Protein AF-A0A6M2AF79-F1 (afdb_monomer)

pLDDT: mean 85.1, std 16.67, range [37.91, 98.44]

Solvent-accessible surface area (backbone atoms only — not comparable to full-atom values): 15245 Å² total; per-residue (Å²): 126,84,77,67,63,65,62,55,59,53,51,55,53,52,50,52,68,72,59,60,71,75,75,77,73,76,69,73,97,70,83,51,71,13,39,39,35,41,27,44,80,70,26,46,63,70,50,56,48,46,39,48,24,63,72,66,76,42,82,66,48,62,76,46,46,76,58,56,70,70,55,47,52,55,38,23,64,66,59,28,42,43,32,32,35,51,70,72,16,86,38,44,73,56,61,70,77,44,57,82,30,43,31,40,38,36,37,51,63,64,59,43,27,50,53,49,44,49,62,45,33,78,71,66,35,32,82,80,45,63,81,69,77,54,55,55,75,57,57,72,71,46,54,77,61,57,47,49,52,53,57,69,74,36,65,60,62,53,50,22,54,53,49,50,50,51,47,63,75,73,34,85,40,60,45,85,42,50,36,56,44,65,53,67,47,73,67,48,23,30,51,50,47,48,52,50,26,58,76,70,71,47,93,74,52,74,67,54,28,46,51,40,53,52,55,50,66,62,61,78,82,47,75,85,59,75,69,59,66,76,77,56,31,67,83,71,48,51,72,69,51,46,56,54,43,67,76,34,76,56,40,57,51,33,35,74,70,65,77,39,92,62,90,88,118

Nearest PDB structures (foldseek):
  1zd1-assembly2_B  TM=6.133E-01  e=1.323E-05  Homo sapiens
  1zd1-assembly1_A  TM=6.201E-01  e=6.310E-05  Homo sapiens
  3tsw-assembly5_C  TM=5.299E-01  e=1.484E-01  Homo sapiens
  2zj8-assembly1_A  TM=4.184E-01  e=3.939E-01  Pyrococcus furiosus
  8yk8-assembly1_A  TM=1.510E-01  e=3.573E-01  Methylocapsa palsarum

Sequence (265 aa):
MKRVILSFLSIFYILRIFSFEFEEEKSPDKSYEGIICVTVSKSGTCLIKVILENLLDKNITGPVSRCSKEQIDKILSNNHFFLLHPVESITYPRVFEYPEVKKILLIRDPRDIIVSLVDFIDRDGTIVWPQLKLADEEWMKLNRKEKIKAILNTTHLIQSFNRIDKILNSCTNTYLCRFESLVDNYTCNIQTILDLATFLEEPITEEIAKNIAISSWGNKKSWTFFRGTKTRWIEDFDEEIIDLFKNNELNKKLIQWGYEKDNNW

Secondary structure (DSSP, 8-state):
-TTSTHHHHHHHHHHHHH----------------EEEEE-TTSSHHHHHHHHHHHHTSPPB---S---HHHHHHHHHTT-EEEE-TTT-TTGGGGGG-TTSEEEEEE--HHHHHHHHHHHHHHH-GGG-GGG---HHHHTTS-HHHHHHHHHT-SHHHHHHHHHHHHHHH-SSEEEEEHHHHHS-HHHHHHHHHHHHHHHT----HHHHHHHHHHHHH-TT-GGGSS--SSGGGGT--HHHHHHHHTSHHHHHHHHTTS-SSS--

Mean predicted aligned error: 7.89 Å

Radius of gyration: 21.34 Å; Cα contacts (8 Å, |Δi|>4): 321; chains: 1; bounding box: 42×74×53 Å

Structure (mmCIF, N/CA/C/O backbone):
data_AF-A0A6M2AF79-F1
#
_entry.id   AF-A0A6M2AF79-F1
#
loop_
_atom_site.group_PDB
_atom_site.id
_atom_site.type_symbol
_atom_site.label_atom_id
_atom_site.label_alt_id
_atom_site.label_comp_id
_atom_site.label_asym_id
_atom_site.label_entity_id
_atom_site.label_seq_id
_atom_site.pdbx_PDB_ins_code
_atom_site.Cartn_x
_atom_site.Cartn_y
_atom_site.Cartn_z
_atom_site.occupancy
_atom_site.B_iso_or_equiv
_atom_site.auth_seq_id
_atom_site.auth_comp_id
_atom_site.auth_asym_id
_atom_site.auth_atom_id
_atom_site.pdbx_PDB_model_num
ATOM 1 N N . MET A 1 1 ? 24.872 -54.505 1.766 1.00 52.00 1 MET A N 1
ATOM 2 C CA . MET A 1 1 ? 23.498 -54.359 2.306 1.00 52.00 1 MET A CA 1
ATOM 3 C C . MET A 1 1 ? 23.350 -53.371 3.476 1.00 52.00 1 MET A C 1
ATOM 5 O O . MET A 1 1 ? 22.281 -52.802 3.608 1.00 52.00 1 MET A O 1
ATOM 9 N N . LYS A 1 2 ? 24.387 -53.067 4.281 1.00 45.78 2 LYS A N 1
ATOM 10 C CA . LYS A 1 2 ? 24.287 -52.117 5.420 1.00 45.78 2 LYS A CA 1
ATOM 11 C C . LYS A 1 2 ? 24.327 -50.607 5.080 1.00 45.78 2 LYS A C 1
ATOM 13 O O . LYS A 1 2 ? 24.125 -49.795 5.970 1.00 45.78 2 LYS A O 1
ATOM 18 N N . ARG A 1 3 ? 24.562 -50.209 3.820 1.00 43.88 3 ARG A N 1
ATOM 19 C CA . ARG A 1 3 ? 24.655 -48.786 3.405 1.00 43.88 3 ARG A CA 1
ATOM 20 C C . ARG A 1 3 ? 23.353 -48.165 2.878 1.00 43.88 3 ARG A C 1
ATOM 22 O O . ARG A 1 3 ? 23.297 -46.954 2.737 1.00 43.88 3 ARG A O 1
ATOM 29 N N . VAL A 1 4 ? 22.308 -48.959 2.635 1.00 49.91 4 VAL A N 1
ATOM 30 C CA . VAL A 1 4 ? 21.023 -48.452 2.104 1.00 49.91 4 VAL A CA 1
ATOM 31 C C . VAL A 1 4 ? 20.054 -48.045 3.228 1.00 49.91 4 VAL A C 1
ATOM 33 O O . VAL A 1 4 ? 19.207 -47.184 3.035 1.00 49.91 4 VAL A O 1
ATOM 36 N N . ILE A 1 5 ? 20.234 -48.574 4.442 1.00 50.69 5 ILE A N 1
ATOM 37 C CA . ILE A 1 5 ? 19.328 -48.321 5.579 1.00 50.69 5 ILE A CA 1
ATOM 38 C C . ILE A 1 5 ? 19.559 -46.934 6.217 1.00 50.69 5 ILE A C 1
ATOM 40 O O . ILE A 1 5 ? 18.618 -46.315 6.704 1.00 50.69 5 ILE A O 1
ATOM 44 N N . LEU A 1 6 ? 20.775 -46.380 6.138 1.00 43.56 6 LEU A N 1
ATOM 45 C CA . LEU A 1 6 ? 21.083 -45.047 6.683 1.00 43.56 6 LEU A CA 1
ATOM 46 C C . LEU A 1 6 ? 20.484 -43.888 5.869 1.00 43.56 6 LEU A C 1
ATOM 48 O O . LEU A 1 6 ? 20.309 -42.805 6.415 1.00 43.56 6 LEU A O 1
ATOM 52 N N . SER A 1 7 ? 20.121 -44.110 4.601 1.00 49.16 7 SER A N 1
ATOM 53 C CA . SER A 1 7 ? 19.555 -43.054 3.749 1.00 49.16 7 SER A CA 1
ATOM 54 C C . SER A 1 7 ? 18.036 -42.890 3.889 1.00 49.16 7 SER A C 1
ATOM 56 O O . SER A 1 7 ? 17.498 -41.875 3.463 1.00 49.16 7 SER A O 1
ATOM 58 N N . PHE A 1 8 ? 17.338 -43.863 4.485 1.00 47.66 8 PHE A N 1
ATOM 59 C CA . PHE A 1 8 ? 15.892 -43.773 4.730 1.00 47.66 8 PHE A CA 1
ATOM 60 C C . PHE A 1 8 ? 15.560 -43.101 6.071 1.00 47.66 8 PHE A C 1
ATOM 62 O O . PHE A 1 8 ? 14.542 -42.422 6.183 1.00 47.66 8 PHE A O 1
ATOM 69 N N . LEU A 1 9 ? 16.442 -43.215 7.071 1.00 47.09 9 LEU A N 1
ATOM 70 C CA . LEU A 1 9 ? 16.260 -42.564 8.375 1.00 47.09 9 LEU A CA 1
ATOM 71 C C . LEU A 1 9 ? 16.453 -41.038 8.310 1.00 47.09 9 LEU A C 1
ATOM 73 O O . LEU A 1 9 ? 15.773 -40.310 9.030 1.00 47.09 9 LEU A O 1
ATOM 77 N N . SER A 1 10 ? 17.310 -40.536 7.416 1.00 47.31 10 SER A N 1
ATOM 78 C CA . SER A 1 10 ? 17.497 -39.093 7.200 1.00 47.31 10 SER A CA 1
ATOM 79 C C . SER A 1 10 ? 16.313 -38.440 6.476 1.00 47.31 10 SER A C 1
ATOM 81 O O . SER A 1 10 ? 15.949 -37.314 6.803 1.00 47.31 10 SER A O 1
ATOM 83 N N . ILE A 1 11 ? 15.655 -39.157 5.557 1.00 51.88 11 ILE A N 1
ATOM 84 C CA . ILE A 1 11 ? 14.458 -38.666 4.854 1.00 51.88 11 ILE A CA 1
ATOM 85 C C . ILE A 1 11 ? 13.262 -38.572 5.812 1.00 51.88 11 ILE A C 1
ATOM 87 O O . ILE A 1 11 ? 12.539 -37.581 5.778 1.00 51.88 11 ILE A O 1
ATOM 91 N N . PHE A 1 12 ? 13.092 -39.531 6.730 1.00 49.81 12 PHE A N 1
ATOM 92 C CA . PHE A 1 12 ? 12.044 -39.444 7.755 1.00 49.81 12 PHE A CA 1
ATOM 93 C C . PHE A 1 12 ? 12.280 -38.308 8.756 1.00 49.81 12 PHE A C 1
ATOM 95 O O . PHE A 1 12 ? 11.318 -37.680 9.185 1.00 49.81 12 PHE A O 1
ATOM 102 N N . TYR A 1 13 ? 13.535 -37.996 9.094 1.00 46.19 13 TYR A N 1
ATOM 103 C CA . TYR A 1 13 ? 13.842 -36.865 9.974 1.00 46.19 13 TYR A CA 1
ATOM 104 C C . TYR A 1 13 ? 13.583 -35.514 9.291 1.00 46.19 13 TYR A C 1
ATOM 106 O O . TYR A 1 13 ? 13.055 -34.603 9.921 1.00 46.19 13 TYR A O 1
ATOM 114 N N . ILE A 1 14 ? 13.879 -35.398 7.991 1.00 51.25 14 ILE A N 1
ATOM 115 C CA . ILE A 1 14 ? 13.570 -34.195 7.202 1.00 51.25 14 ILE A CA 1
ATOM 116 C C . ILE A 1 14 ? 12.055 -34.043 7.013 1.00 51.25 14 ILE A C 1
ATOM 118 O O . ILE A 1 14 ? 11.532 -32.948 7.193 1.00 51.25 14 ILE A O 1
ATOM 122 N N . LEU A 1 15 ? 11.323 -35.128 6.741 1.00 43.81 15 LEU A N 1
ATOM 123 C CA . LEU A 1 15 ? 9.861 -35.073 6.647 1.00 43.81 15 LEU A CA 1
ATOM 124 C C . LEU A 1 15 ? 9.204 -34.726 7.989 1.00 43.81 15 LEU A C 1
ATOM 126 O O . LEU A 1 15 ? 8.231 -33.985 7.984 1.00 43.81 15 LEU A O 1
ATOM 130 N N . ARG A 1 16 ? 9.777 -35.136 9.131 1.00 42.19 16 ARG A N 1
ATOM 131 C CA . ARG A 1 16 ? 9.296 -34.726 10.465 1.00 42.19 16 ARG A CA 1
ATOM 132 C C . ARG A 1 16 ? 9.570 -33.256 10.796 1.00 42.19 16 ARG A C 1
ATOM 134 O O . ARG A 1 16 ? 8.824 -32.666 11.565 1.00 42.19 16 ARG A O 1
ATOM 141 N N . ILE A 1 17 ? 10.612 -32.660 10.208 1.00 46.19 17 ILE A N 1
ATOM 142 C CA . ILE A 1 17 ? 10.881 -31.215 10.307 1.00 46.19 17 ILE A CA 1
ATOM 143 C C . ILE A 1 17 ? 9.878 -30.414 9.456 1.00 46.19 17 ILE A C 1
ATOM 145 O O . ILE A 1 17 ? 9.530 -29.297 9.824 1.00 46.19 17 ILE A O 1
ATOM 149 N N . PHE A 1 18 ? 9.360 -30.985 8.361 1.00 42.56 18 PHE A N 1
ATOM 150 C CA . PHE A 1 18 ? 8.335 -30.347 7.519 1.00 42.56 18 PHE A CA 1
ATOM 151 C C . PHE A 1 18 ? 6.888 -30.712 7.880 1.00 42.56 18 PHE A C 1
ATOM 153 O O . PHE A 1 18 ? 5.971 -30.033 7.428 1.00 42.56 18 PHE A O 1
ATOM 160 N N . SER A 1 19 ? 6.674 -31.730 8.715 1.00 37.91 19 SER A N 1
ATOM 161 C CA . SER A 1 19 ? 5.382 -32.074 9.314 1.00 37.91 19 SER A CA 1
ATOM 162 C C . SER A 1 19 ? 5.297 -31.636 10.779 1.00 37.91 19 SER A C 1
ATOM 164 O O . SER A 1 19 ? 4.652 -32.304 11.586 1.00 37.91 19 SER A O 1
ATOM 166 N N . PHE A 1 20 ? 5.962 -30.531 11.135 1.00 40.38 20 PHE A N 1
ATOM 167 C CA . PHE A 1 20 ? 5.528 -29.732 12.276 1.00 40.38 20 PHE A CA 1
ATOM 168 C C . PHE A 1 20 ? 4.172 -29.136 11.884 1.00 40.38 20 PHE A C 1
ATOM 170 O O . PHE A 1 20 ? 4.069 -28.014 11.389 1.00 40.38 20 PHE A O 1
ATOM 177 N N . GLU A 1 21 ? 3.122 -29.942 12.043 1.00 43.69 21 GLU A N 1
ATOM 178 C CA . GLU A 1 21 ? 1.829 -29.405 12.426 1.00 43.69 21 GLU A CA 1
ATOM 179 C C . GLU A 1 21 ? 2.138 -28.517 13.629 1.00 43.69 21 GLU A C 1
ATOM 181 O O . GLU A 1 21 ? 2.581 -28.996 14.673 1.00 43.69 21 GLU A O 1
ATOM 186 N N . PHE A 1 22 ? 2.072 -27.202 13.420 1.00 43.75 22 PHE A N 1
ATOM 187 C CA . PHE A 1 22 ? 2.027 -26.263 14.522 1.00 43.75 22 PHE A CA 1
ATOM 188 C C . PHE A 1 22 ? 0.812 -26.694 15.337 1.00 43.75 22 PHE A C 1
ATOM 190 O O . PHE A 1 22 ? -0.320 -26.404 14.954 1.00 43.75 22 PHE A O 1
ATOM 197 N N . GLU A 1 23 ? 1.036 -27.452 16.410 1.00 41.97 23 GLU A N 1
ATOM 198 C CA . GLU A 1 23 ? 0.066 -27.532 17.485 1.00 41.97 23 GLU A CA 1
ATOM 199 C C . GLU A 1 23 ? -0.166 -26.078 17.887 1.00 41.97 23 GLU A C 1
ATOM 201 O O . GLU A 1 23 ? 0.746 -25.401 18.370 1.00 41.97 23 GLU A O 1
ATOM 206 N N . GLU A 1 24 ? -1.348 -25.557 17.548 1.00 52.56 24 GLU A N 1
ATOM 207 C CA . GLU A 1 24 ? -1.810 -24.256 18.001 1.00 52.56 24 GLU A CA 1
ATOM 208 C C . GLU A 1 24 ? -1.870 -24.330 19.521 1.00 52.56 24 GLU A C 1
ATOM 210 O O . GLU A 1 24 ? -2.872 -24.728 20.119 1.00 52.56 24 GLU A O 1
ATOM 215 N N . GLU A 1 25 ? -0.756 -23.988 20.157 1.00 50.16 25 GLU A N 1
ATOM 216 C CA . GLU A 1 25 ? -0.716 -23.700 21.571 1.00 50.16 25 GLU A CA 1
ATOM 217 C C . GLU A 1 25 ? -1.683 -22.530 21.756 1.00 50.16 25 GLU A C 1
ATOM 219 O O . GLU A 1 25 ? -1.391 -21.389 21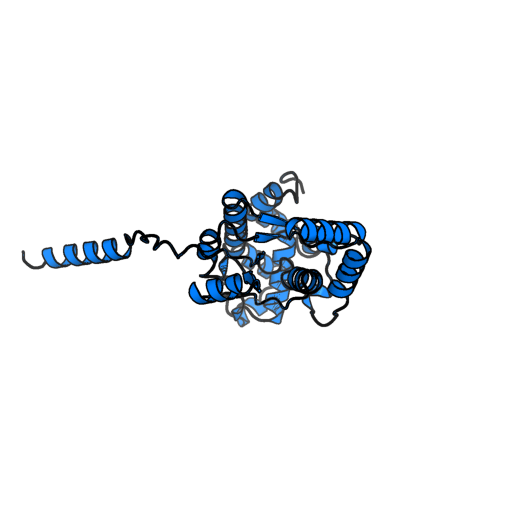.384 1.00 50.16 25 GLU A O 1
ATOM 224 N N . LYS A 1 26 ? -2.906 -22.849 22.200 1.00 46.22 26 LYS A N 1
ATOM 225 C CA . LYS A 1 26 ? -3.955 -21.866 22.444 1.00 46.22 26 LYS A CA 1
ATOM 226 C C . LYS A 1 26 ? -3.409 -20.894 23.473 1.00 46.22 26 LYS A C 1
ATOM 228 O O . LYS A 1 26 ? -3.359 -21.198 24.665 1.00 46.22 26 LYS A O 1
ATOM 233 N N . SER A 1 27 ? -2.963 -19.739 22.985 1.00 53.25 27 SER A N 1
ATOM 234 C CA . SER A 1 27 ? -2.611 -18.609 23.826 1.00 53.25 27 SER A CA 1
ATOM 235 C C . SER A 1 27 ? -3.784 -18.373 24.781 1.00 53.25 27 SER A C 1
ATOM 237 O O . SER A 1 27 ? -4.927 -18.400 24.318 1.00 53.25 27 SER A O 1
ATOM 239 N N . PRO A 1 28 ? -3.540 -18.150 26.085 1.00 56.09 28 PRO A N 1
ATOM 240 C CA . PRO A 1 28 ? -4.594 -17.748 27.015 1.00 56.09 28 PRO A CA 1
ATOM 241 C C . PRO A 1 28 ? -5.394 -16.586 26.414 1.00 56.09 28 PRO A C 1
ATOM 243 O O . PRO A 1 28 ? -4.783 -15.783 25.706 1.00 56.09 28 PRO A O 1
ATOM 246 N N . ASP A 1 29 ? -6.708 -16.533 26.688 1.00 65.38 29 ASP A N 1
ATOM 247 C CA . ASP A 1 29 ? -7.702 -15.545 26.214 1.00 65.38 29 ASP A CA 1
ATOM 248 C C . ASP A 1 29 ? -7.220 -14.091 26.390 1.00 65.38 29 ASP A C 1
ATOM 250 O O . ASP A 1 29 ? -7.627 -13.360 27.293 1.00 65.38 29 ASP A O 1
ATOM 254 N N . LYS A 1 30 ? -6.292 -13.660 25.542 1.00 70.12 30 LYS A N 1
ATOM 255 C CA . LYS A 1 30 ? -5.793 -12.297 25.473 1.00 70.12 30 LYS A CA 1
ATOM 256 C C . LYS A 1 30 ? -6.602 -11.609 24.396 1.00 70.12 30 LYS A C 1
ATOM 258 O O . LYS A 1 30 ? -6.462 -11.923 23.219 1.00 70.12 30 LYS A O 1
ATOM 263 N N . SER A 1 31 ? -7.435 -10.662 24.803 1.00 77.62 31 SER A N 1
ATOM 264 C CA . SER A 1 31 ? -8.042 -9.719 23.875 1.00 77.62 31 SER A CA 1
ATOM 265 C C . SER A 1 31 ? -6.978 -8.720 23.425 1.00 77.62 31 SER A C 1
ATOM 267 O O . SER A 1 31 ? -6.424 -7.983 24.245 1.00 77.62 31 SER A O 1
ATOM 269 N N . TYR A 1 32 ? -6.678 -8.699 22.131 1.00 83.56 32 TYR A N 1
ATOM 270 C CA . TYR A 1 32 ? -5.798 -7.702 21.540 1.00 83.56 32 TYR A CA 1
ATOM 271 C C . TYR A 1 32 ? -6.618 -6.517 21.023 1.00 83.56 32 TYR A C 1
ATOM 273 O O . TYR A 1 32 ? -7.492 -6.681 20.178 1.00 83.56 32 TYR A O 1
ATOM 281 N N . GLU A 1 33 ? -6.308 -5.315 21.510 1.00 85.06 33 GLU A N 1
ATOM 282 C CA . GLU A 1 33 ? -6.962 -4.064 21.083 1.00 85.06 33 GLU A CA 1
ATOM 283 C C . GLU A 1 33 ? -6.128 -3.262 20.073 1.00 85.06 33 GLU A C 1
ATOM 285 O O . GLU A 1 33 ? -6.558 -2.216 19.597 1.00 85.06 33 GLU A O 1
ATOM 290 N N . GLY A 1 34 ? -4.916 -3.726 19.753 1.00 89.06 34 GLY A N 1
ATOM 291 C CA . GLY A 1 34 ? 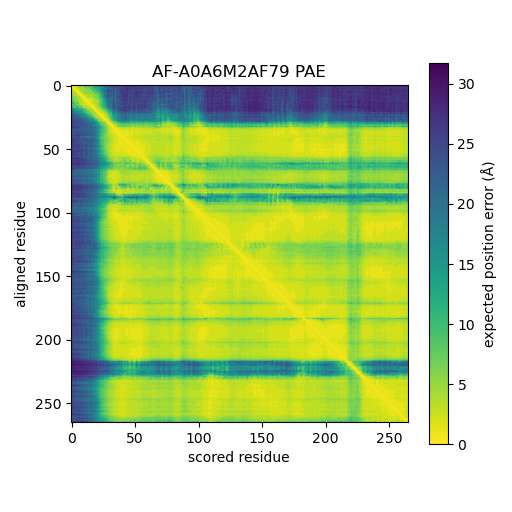-4.042 -3.058 18.793 1.00 89.06 34 GLY A CA 1
ATOM 292 C C . GLY A 1 34 ? -4.609 -3.020 17.370 1.00 89.06 34 GLY A C 1
ATOM 293 O O . GLY A 1 34 ? -5.651 -3.592 17.058 1.00 89.06 34 GLY A O 1
ATOM 294 N N . ILE A 1 35 ? -3.877 -2.356 16.476 1.00 92.75 35 ILE A N 1
ATOM 295 C CA . ILE A 1 35 ? -4.234 -2.233 15.057 1.00 92.75 35 ILE A CA 1
ATOM 296 C C . ILE A 1 35 ? -3.049 -2.690 14.216 1.00 92.75 35 ILE A C 1
ATOM 298 O O . ILE A 1 35 ? -1.903 -2.325 14.487 1.00 92.75 35 ILE A O 1
ATOM 302 N N . ILE A 1 36 ? -3.322 -3.455 13.164 1.00 93.81 36 ILE A N 1
ATOM 303 C CA . ILE A 1 36 ? -2.319 -3.850 12.175 1.00 93.81 36 ILE A CA 1
ATOM 304 C C . ILE A 1 36 ? -2.564 -3.064 10.891 1.00 93.81 36 ILE A C 1
ATOM 306 O O . ILE A 1 36 ? -3.637 -3.152 10.306 1.00 93.81 36 ILE A O 1
ATOM 310 N N . CYS A 1 37 ? -1.564 -2.348 10.389 1.00 95.12 37 CYS A N 1
ATOM 311 C CA . CYS A 1 37 ? -1.619 -1.770 9.053 1.00 95.12 37 CYS A CA 1
ATOM 312 C C . CYS A 1 37 ? -0.623 -2.428 8.121 1.00 95.12 37 CYS A C 1
ATOM 314 O O . CYS A 1 37 ? 0.581 -2.477 8.376 1.00 95.12 37 CYS A O 1
ATOM 316 N N . VAL A 1 38 ? -1.157 -2.927 7.016 1.00 94.75 38 VAL A N 1
ATOM 317 C CA . VAL A 1 38 ? -0.406 -3.620 5.985 1.00 94.75 38 VAL A CA 1
ATOM 318 C C . VAL A 1 38 ? -0.402 -2.751 4.749 1.00 94.75 38 VAL A C 1
ATOM 320 O O . VAL A 1 38 ? -1.458 -2.408 4.221 1.00 94.75 38 VAL A O 1
ATOM 323 N N . THR A 1 39 ? 0.783 -2.400 4.269 1.00 94.69 39 THR A N 1
ATOM 324 C CA . THR A 1 39 ? 0.918 -1.559 3.081 1.00 94.69 39 THR A CA 1
ATOM 325 C C . THR A 1 39 ? 1.808 -2.248 2.057 1.00 94.69 39 THR A C 1
ATOM 327 O O . THR A 1 39 ? 2.810 -2.878 2.405 1.00 94.69 39 THR A O 1
ATOM 330 N N . VAL A 1 40 ? 1.479 -2.139 0.769 1.00 93.00 40 VAL A N 1
ATOM 331 C CA . VAL A 1 40 ? 2.455 -2.480 -0.278 1.00 93.00 40 VAL A CA 1
ATOM 332 C C . VAL A 1 40 ? 3.538 -1.396 -0.273 1.00 93.00 40 VAL A C 1
ATOM 334 O O . VAL A 1 40 ? 3.221 -0.206 -0.159 1.00 93.00 40 VAL A O 1
ATOM 337 N N . SER A 1 41 ? 4.815 -1.774 -0.366 1.00 90.94 41 SER A N 1
ATOM 338 C CA . SER A 1 41 ? 5.926 -0.815 -0.376 1.00 90.94 41 SER A CA 1
ATOM 339 C C . SER A 1 41 ? 5.672 0.293 -1.405 1.00 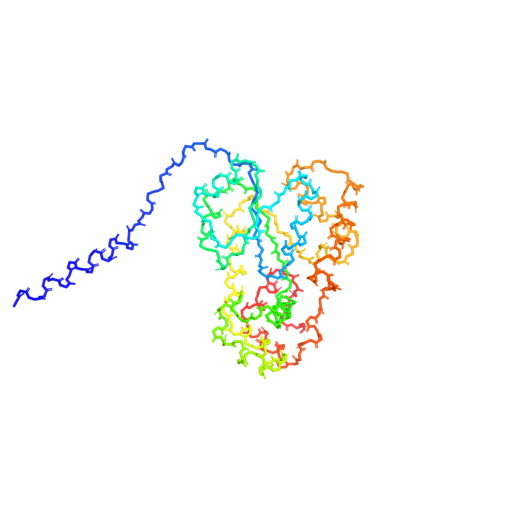90.94 41 SER A C 1
ATOM 341 O O . SER A 1 41 ? 5.217 0.035 -2.515 1.00 90.94 41 SER A O 1
ATOM 343 N N . LYS A 1 42 ? 5.914 1.547 -1.000 1.00 92.44 42 LYS A N 1
ATOM 344 C CA . LYS A 1 42 ? 5.639 2.774 -1.783 1.00 92.44 42 LYS A CA 1
ATOM 345 C C . LYS A 1 42 ? 4.162 3.117 -2.051 1.00 92.44 42 LYS A C 1
ATOM 347 O O . LYS A 1 42 ? 3.885 4.067 -2.785 1.00 92.44 42 LYS A O 1
ATOM 352 N N . SER A 1 43 ? 3.219 2.480 -1.359 1.00 94.31 43 SER A N 1
ATOM 353 C CA . SER A 1 43 ? 1.784 2.828 -1.438 1.00 94.31 43 SER A CA 1
ATOM 354 C C . SER A 1 43 ? 1.360 3.999 -0.548 1.00 94.31 43 SER A C 1
ATOM 356 O O . SER A 1 43 ? 0.176 4.215 -0.359 1.00 94.31 43 SER A O 1
ATOM 358 N N . GLY A 1 44 ? 2.303 4.749 0.031 1.00 92.62 44 GLY A N 1
ATOM 359 C CA . GLY A 1 44 ? 1.986 5.845 0.957 1.00 92.62 44 GLY A CA 1
ATOM 360 C C . GLY A 1 44 ? 2.033 5.463 2.437 1.00 92.62 44 GLY A C 1
ATOM 361 O O . GLY A 1 44 ? 1.340 6.064 3.247 1.00 92.62 44 GLY A O 1
ATOM 362 N N . THR A 1 45 ? 2.887 4.509 2.816 1.00 92.06 45 THR A N 1
ATOM 363 C CA . THR A 1 45 ? 3.102 4.081 4.212 1.00 92.06 45 THR A CA 1
ATOM 364 C C . THR A 1 45 ? 3.303 5.231 5.193 1.00 92.06 45 THR A C 1
ATOM 366 O O . THR A 1 45 ? 2.713 5.247 6.267 1.00 92.06 45 THR A O 1
ATOM 369 N N . CYS A 1 46 ? 4.134 6.211 4.831 1.00 90.56 46 CYS A N 1
ATOM 370 C CA . CYS A 1 46 ? 4.360 7.369 5.686 1.00 90.56 46 CYS A CA 1
ATOM 371 C C . CYS A 1 46 ? 3.097 8.233 5.812 1.00 90.56 46 CYS A C 1
ATOM 373 O O . CYS A 1 46 ? 2.909 8.840 6.857 1.00 90.56 46 CYS A O 1
ATOM 375 N N . LEU A 1 47 ? 2.253 8.300 4.769 1.00 92.25 47 LEU A N 1
ATOM 376 C CA . LEU A 1 47 ? 1.038 9.123 4.776 1.00 92.25 47 LEU A CA 1
ATOM 377 C C . LEU A 1 47 ? 0.061 8.575 5.799 1.00 92.25 47 LEU A C 1
ATOM 379 O O . LEU A 1 47 ? -0.346 9.271 6.720 1.00 92.25 47 LEU A O 1
ATOM 383 N N . ILE A 1 48 ? -0.267 7.293 5.629 1.00 94.44 48 ILE A N 1
ATOM 384 C CA . ILE A 1 48 ? -1.241 6.619 6.473 1.00 94.44 48 ILE A CA 1
ATOM 385 C C . ILE A 1 48 ? -0.746 6.564 7.914 1.00 94.44 48 ILE A C 1
ATOM 387 O O . ILE A 1 48 ? -1.541 6.721 8.828 1.00 94.44 48 ILE A O 1
ATOM 391 N N . LYS A 1 49 ? 0.572 6.437 8.124 1.00 93.06 49 LYS A N 1
ATOM 392 C CA . LYS A 1 49 ? 1.171 6.531 9.453 1.00 93.06 49 LYS A CA 1
ATOM 393 C C . LYS A 1 49 ? 0.855 7.876 10.107 1.00 93.06 49 LYS A C 1
ATOM 395 O O . LYS A 1 49 ? 0.286 7.878 11.185 1.00 93.06 49 LYS A O 1
ATOM 400 N N . VAL A 1 50 ? 1.167 8.999 9.458 1.00 92.19 50 VAL A N 1
ATOM 401 C CA . VAL A 1 50 ? 0.922 10.331 10.041 1.00 92.19 50 VAL A CA 1
ATOM 402 C C . VAL A 1 50 ? -0.572 10.578 10.267 1.00 92.19 50 VAL A C 1
ATOM 404 O O . VAL A 1 50 ? -0.949 11.107 11.309 1.00 92.19 50 VAL A O 1
ATOM 407 N N . ILE A 1 51 ? -1.431 10.154 9.333 1.00 94.81 51 ILE A N 1
ATOM 408 C CA . ILE A 1 51 ? -2.890 10.244 9.495 1.00 94.81 51 ILE A CA 1
ATOM 409 C C . ILE A 1 51 ? -3.333 9.503 10.754 1.00 94.81 51 ILE A C 1
ATOM 411 O O . ILE A 1 51 ? -4.068 10.059 11.561 1.00 94.81 51 ILE A O 1
ATOM 415 N N . LEU A 1 52 ? -2.871 8.267 10.935 1.00 94.62 52 LEU A N 1
ATOM 416 C CA . LEU A 1 52 ? -3.277 7.427 12.055 1.00 94.62 52 LEU A CA 1
ATOM 417 C C . LEU A 1 52 ? -2.648 7.870 13.381 1.00 94.62 52 LEU A C 1
ATOM 419 O O . LEU A 1 52 ? -3.303 7.763 14.410 1.00 94.62 52 LEU A O 1
ATOM 423 N N . GLU A 1 53 ? -1.433 8.425 13.366 1.00 92.88 53 GLU A N 1
ATOM 424 C CA . GLU A 1 53 ? -0.821 9.049 14.548 1.00 92.88 53 GLU A CA 1
ATOM 425 C C . GLU A 1 53 ? -1.646 10.246 15.029 1.00 92.88 53 GLU A C 1
ATOM 427 O O . GLU A 1 53 ? -1.933 10.351 16.219 1.00 92.88 53 GLU A O 1
ATOM 432 N N . ASN A 1 54 ? -2.085 11.108 14.106 1.00 94.06 54 ASN A N 1
ATOM 433 C CA . ASN A 1 54 ? -2.938 12.251 14.434 1.00 94.06 54 ASN A CA 1
ATOM 434 C C . ASN A 1 54 ? -4.367 11.836 14.814 1.00 94.06 54 ASN A C 1
ATOM 436 O O . ASN A 1 54 ? -4.990 12.497 15.637 1.00 94.06 54 ASN A O 1
ATOM 440 N N . LEU A 1 55 ? -4.899 10.776 14.198 1.00 94.81 55 LEU A N 1
ATOM 441 C CA . LEU A 1 55 ? -6.247 10.278 14.472 1.00 94.81 55 LEU A CA 1
ATOM 442 C C . LEU A 1 55 ? -6.355 9.655 15.866 1.00 94.81 55 LEU A C 1
ATOM 444 O O . LEU A 1 55 ? -7.361 9.844 16.537 1.00 94.81 55 LEU A O 1
ATOM 448 N N . LEU A 1 56 ? -5.327 8.911 16.279 1.00 92.44 56 LEU A N 1
ATOM 449 C CA . LEU A 1 56 ? -5.325 8.137 17.521 1.00 92.44 56 LEU A CA 1
ATOM 450 C C . LEU A 1 56 ? -4.610 8.837 18.681 1.00 92.44 56 LEU A C 1
ATOM 452 O O . LEU A 1 56 ? -4.603 8.296 19.783 1.00 92.44 56 LEU A O 1
ATOM 456 N N . ASP A 1 57 ? -3.950 9.970 18.420 1.00 91.69 57 ASP A N 1
ATOM 457 C CA . ASP A 1 57 ? -3.031 10.640 19.352 1.00 91.69 57 ASP A CA 1
ATOM 458 C C . ASP A 1 57 ? -1.991 9.668 19.952 1.00 91.69 57 ASP A C 1
ATOM 460 O O . ASP A 1 57 ? -1.697 9.639 21.149 1.00 91.69 57 ASP A O 1
ATOM 464 N N . LYS A 1 58 ? -1.453 8.786 19.099 1.00 87.31 58 LYS A N 1
ATOM 465 C CA . LYS A 1 58 ? -0.528 7.709 19.481 1.00 87.31 58 LYS A CA 1
ATOM 466 C C . LYS A 1 58 ? 0.605 7.599 18.478 1.00 87.31 58 LYS A C 1
ATOM 468 O O . LYS A 1 58 ? 0.381 7.622 17.276 1.00 87.31 58 LYS A O 1
ATOM 473 N N . ASN A 1 59 ? 1.821 7.363 18.964 1.00 83.06 59 ASN A N 1
ATOM 474 C CA . ASN A 1 59 ? 2.955 7.061 18.092 1.00 83.06 59 ASN A CA 1
ATOM 475 C C . ASN A 1 59 ? 2.814 5.669 17.466 1.00 83.06 59 ASN A C 1
ATOM 477 O O . ASN A 1 59 ? 2.541 4.683 18.158 1.00 83.06 59 ASN A O 1
ATOM 481 N N . ILE A 1 60 ? 3.092 5.566 16.168 1.00 81.75 60 ILE A N 1
ATOM 482 C CA . ILE A 1 60 ? 2.998 4.308 15.432 1.00 81.75 60 ILE A CA 1
ATOM 483 C C . ILE A 1 60 ? 4.381 3.671 15.266 1.00 81.75 60 ILE A C 1
ATOM 485 O O . ILE A 1 60 ? 5.325 4.275 14.741 1.00 81.75 60 ILE A O 1
ATOM 489 N N . THR A 1 61 ? 4.493 2.397 15.655 1.00 79.62 61 THR A N 1
ATOM 490 C CA . THR A 1 61 ? 5.719 1.609 15.473 1.00 79.62 61 THR A CA 1
ATOM 491 C C . THR A 1 61 ? 5.750 0.974 14.077 1.00 79.62 61 THR A C 1
ATOM 493 O O . THR A 1 61 ? 4.822 0.271 13.678 1.00 79.62 61 THR A O 1
ATOM 496 N N . GLY A 1 62 ? 6.838 1.199 13.330 1.00 72.81 62 GLY A N 1
ATOM 497 C CA . GLY A 1 62 ? 7.102 0.559 12.034 1.00 72.81 62 GLY A CA 1
ATOM 498 C C . GLY A 1 62 ? 7.440 1.523 10.880 1.00 72.81 62 GLY A C 1
ATOM 499 O O . GLY A 1 62 ? 7.546 2.737 11.112 1.00 72.81 62 GLY A O 1
ATOM 500 N N . PRO A 1 63 ? 7.613 1.000 9.642 1.00 70.81 63 PRO A N 1
ATOM 501 C CA . PRO A 1 63 ? 7.406 -0.401 9.242 1.00 70.81 63 PRO A CA 1
ATOM 502 C C . PRO A 1 63 ? 8.378 -1.371 9.916 1.00 70.81 63 PRO A C 1
ATOM 504 O O . PRO A 1 63 ? 9.565 -1.072 10.029 1.00 70.81 63 PRO A O 1
ATOM 507 N N . VAL A 1 64 ? 7.892 -2.544 10.336 1.00 75.12 64 VAL A N 1
ATOM 508 C CA . VAL A 1 64 ? 8.754 -3.612 10.860 1.00 75.12 64 VAL A CA 1
ATOM 509 C C . VAL A 1 64 ? 8.780 -4.805 9.906 1.00 75.12 64 VAL A C 1
ATOM 511 O O . VAL A 1 64 ? 7.777 -5.477 9.659 1.00 75.12 64 VAL A O 1
ATOM 514 N N . SER A 1 65 ? 9.960 -5.083 9.357 1.00 69.56 65 SER A N 1
ATOM 515 C CA . SER A 1 65 ? 10.198 -6.225 8.467 1.00 69.56 65 SER A CA 1
ATOM 516 C C . SER A 1 65 ? 10.476 -7.521 9.235 1.00 69.56 65 SER A C 1
ATOM 518 O O . SER A 1 65 ? 10.331 -8.613 8.699 1.00 69.56 65 SER A O 1
ATOM 520 N N . ARG A 1 66 ? 10.870 -7.455 10.509 1.00 75.81 66 ARG A N 1
ATOM 521 C CA . ARG A 1 66 ? 11.146 -8.648 11.321 1.00 75.81 66 ARG A CA 1
ATOM 522 C C . ARG A 1 66 ? 10.707 -8.419 12.759 1.00 75.81 66 ARG A C 1
ATOM 524 O O . ARG A 1 66 ? 11.438 -7.800 13.523 1.00 75.81 66 ARG A O 1
ATOM 531 N N . CYS A 1 67 ? 9.536 -8.934 13.118 1.00 76.12 67 CYS A N 1
ATOM 532 C CA . CYS A 1 67 ? 9.134 -9.077 14.514 1.00 76.12 67 CYS A CA 1
ATOM 533 C C . CYS A 1 67 ? 9.031 -10.554 14.886 1.00 76.12 67 CYS A C 1
ATOM 535 O O . CYS A 1 67 ? 8.666 -11.378 14.048 1.00 76.12 67 CYS A O 1
ATOM 537 N N . SER A 1 68 ? 9.336 -10.896 16.138 1.00 83.81 68 SER A N 1
ATOM 538 C CA . SER A 1 68 ? 8.942 -12.157 16.773 1.00 83.81 68 SER A CA 1
ATOM 539 C C . SER A 1 68 ? 7.458 -12.115 17.180 1.00 83.81 68 SER A C 1
ATOM 541 O O . SER A 1 68 ? 6.828 -11.058 17.100 1.00 83.81 68 SER A O 1
ATOM 543 N N . LYS A 1 69 ? 6.873 -13.256 17.566 1.00 83.94 69 LYS A N 1
ATOM 544 C CA . LYS A 1 69 ? 5.457 -13.314 17.962 1.00 83.94 69 LYS A CA 1
ATOM 545 C C . LYS A 1 69 ? 5.261 -12.513 19.242 1.00 83.94 69 LYS A C 1
ATOM 547 O O . LYS A 1 69 ? 4.404 -11.649 19.308 1.00 83.94 69 LYS A O 1
ATOM 552 N N . GLU A 1 70 ? 6.178 -12.692 20.182 1.00 85.94 70 GLU A N 1
ATOM 553 C CA . GLU A 1 70 ? 6.214 -12.012 21.474 1.00 85.94 70 GLU A CA 1
ATOM 554 C C . GLU A 1 70 ? 6.318 -10.490 21.308 1.00 85.94 70 GLU A C 1
ATOM 556 O O . GLU A 1 70 ? 5.736 -9.733 22.082 1.00 85.94 70 GLU A O 1
ATOM 561 N N . GLN A 1 71 ? 7.046 -10.019 20.288 1.00 85.75 71 GLN A N 1
ATOM 562 C CA . GLN A 1 71 ? 7.113 -8.593 19.966 1.00 85.75 71 GLN A CA 1
ATOM 563 C C . GLN A 1 71 ? 5.773 -8.061 19.452 1.00 85.75 71 GLN A C 1
ATOM 565 O O . GLN A 1 71 ? 5.379 -6.970 19.854 1.00 85.75 71 GLN A O 1
ATOM 570 N N . ILE A 1 72 ? 5.073 -8.812 18.598 1.00 85.44 72 ILE A N 1
ATOM 571 C CA . ILE A 1 72 ? 3.746 -8.418 18.103 1.00 85.44 72 ILE A CA 1
ATOM 572 C C . ILE A 1 72 ? 2.732 -8.464 19.234 1.00 85.44 72 ILE A C 1
ATOM 574 O O . ILE A 1 72 ? 2.047 -7.472 19.439 1.00 85.44 72 ILE A O 1
ATOM 578 N N . ASP A 1 73 ? 2.697 -9.549 20.009 1.00 87.56 73 ASP A N 1
ATOM 579 C CA . ASP A 1 73 ? 1.837 -9.689 21.184 1.00 87.56 73 ASP A CA 1
ATOM 580 C C . ASP A 1 73 ? 2.021 -8.493 22.119 1.00 87.56 73 ASP A C 1
ATOM 582 O O . ASP A 1 73 ? 1.044 -7.890 22.547 1.00 87.56 73 ASP A O 1
ATOM 586 N N . LYS A 1 74 ? 3.272 -8.090 22.381 1.00 86.44 74 LYS A N 1
ATOM 587 C CA . LYS A 1 74 ? 3.584 -6.919 23.209 1.00 86.44 74 LYS A CA 1
ATOM 588 C C . LYS A 1 74 ? 3.123 -5.601 22.582 1.00 86.44 74 LYS A C 1
ATOM 590 O O . LYS A 1 74 ? 2.733 -4.693 23.310 1.00 86.44 74 LYS A O 1
ATOM 595 N N . ILE A 1 75 ? 3.217 -5.439 21.264 1.00 85.12 75 ILE A N 1
ATOM 596 C CA . ILE A 1 75 ? 2.722 -4.233 20.582 1.00 85.12 75 ILE A CA 1
ATOM 597 C C . ILE A 1 75 ? 1.193 -4.197 20.687 1.00 85.12 75 ILE A C 1
ATOM 599 O O . ILE A 1 75 ? 0.626 -3.230 21.191 1.00 85.12 75 ILE A O 1
ATOM 603 N N . LEU A 1 76 ? 0.529 -5.281 20.298 1.00 86.31 76 LEU A N 1
ATOM 604 C CA . LEU A 1 76 ? -0.925 -5.369 20.269 1.00 86.31 76 LEU A CA 1
ATOM 605 C C . LEU A 1 76 ? -1.550 -5.303 21.670 1.00 86.31 76 LEU A C 1
ATOM 607 O O . LEU A 1 76 ? -2.605 -4.692 21.828 1.00 86.31 76 LEU A O 1
ATOM 611 N N . SER A 1 77 ? -0.898 -5.857 22.698 1.00 84.94 77 SER A N 1
ATOM 612 C CA . SER A 1 77 ? -1.394 -5.821 24.082 1.00 84.94 77 SER A CA 1
ATOM 613 C C . SER A 1 77 ? -1.350 -4.431 24.710 1.00 84.94 77 SER A C 1
ATOM 615 O O . SER A 1 77 ? -2.050 -4.182 25.682 1.00 84.94 77 SER A O 1
ATOM 617 N N . ASN A 1 78 ? -0.509 -3.530 24.196 1.00 81.88 78 ASN A N 1
ATOM 618 C CA . ASN A 1 78 ? -0.408 -2.155 24.688 1.00 81.88 78 ASN A CA 1
ATOM 619 C C . ASN A 1 78 ? -1.309 -1.192 23.900 1.00 81.88 78 ASN A C 1
ATOM 621 O O . ASN A 1 78 ? -1.102 0.017 23.961 1.00 81.88 78 ASN A O 1
ATOM 625 N N . ASN A 1 79 ? -2.276 -1.713 23.127 1.00 76.00 79 ASN A N 1
ATOM 626 C CA . ASN A 1 79 ? -3.119 -0.920 22.228 1.00 76.00 79 ASN A CA 1
ATOM 627 C C . ASN A 1 79 ? -2.261 -0.017 21.307 1.00 76.00 79 ASN A C 1
ATOM 629 O O . ASN A 1 79 ? -2.560 1.158 21.060 1.00 76.00 79 ASN A O 1
ATOM 633 N N . HIS A 1 80 ? -1.118 -0.564 20.872 1.00 81.25 80 HIS A N 1
ATOM 634 C CA . HIS A 1 80 ? -0.217 0.080 19.929 1.00 81.25 80 HIS A CA 1
ATOM 635 C C . HIS A 1 80 ? -0.490 -0.406 18.510 1.00 81.25 80 HIS A C 1
ATOM 637 O O . HIS A 1 80 ? -1.075 -1.461 18.251 1.00 81.25 80 HIS A O 1
ATOM 643 N N . PHE A 1 81 ? -0.003 0.395 17.576 1.00 82.06 81 PHE A N 1
ATOM 644 C CA . PHE A 1 81 ? -0.134 0.158 16.159 1.00 82.06 81 PHE A CA 1
ATOM 645 C C . PHE A 1 81 ? 1.074 -0.584 15.598 1.00 82.06 81 PHE A C 1
ATOM 647 O O . PHE A 1 81 ? 2.227 -0.248 15.898 1.00 82.06 81 PHE A O 1
ATOM 654 N N . PHE A 1 82 ? 0.804 -1.541 14.719 1.00 83.69 82 PHE A N 1
ATOM 655 C CA . PHE A 1 82 ? 1.807 -2.341 14.044 1.00 83.69 82 PHE A CA 1
ATOM 656 C C . PHE A 1 82 ? 1.753 -2.123 12.531 1.00 83.69 82 PHE A C 1
ATOM 658 O O . PHE A 1 82 ? 0.804 -2.543 11.874 1.00 83.69 82 PHE A O 1
ATOM 665 N N . LEU A 1 83 ? 2.779 -1.483 11.961 1.00 88.50 83 LEU A N 1
ATOM 666 C CA . LEU A 1 83 ? 2.883 -1.281 10.515 1.00 88.50 83 LEU A CA 1
ATOM 667 C C . LEU A 1 83 ? 3.818 -2.320 9.876 1.00 88.50 83 LEU A C 1
ATOM 669 O O . LEU A 1 83 ? 4.964 -2.469 10.311 1.00 88.50 83 LEU A O 1
ATOM 673 N N . LEU A 1 84 ? 3.381 -2.980 8.796 1.00 89.06 84 LEU A N 1
ATOM 674 C CA . LEU A 1 84 ? 4.182 -3.982 8.080 1.00 89.06 84 LEU A CA 1
ATOM 675 C C . LEU A 1 84 ? 4.072 -3.912 6.548 1.00 89.06 84 LEU A C 1
ATOM 677 O O . LEU A 1 84 ? 3.029 -3.591 5.980 1.00 89.06 84 LEU A O 1
ATOM 681 N N . HIS A 1 85 ? 5.159 -4.316 5.887 1.00 86.94 85 HIS A N 1
ATOM 682 C CA . HIS A 1 85 ? 5.199 -4.617 4.458 1.00 86.94 85 HIS A CA 1
ATOM 683 C C . HIS A 1 85 ? 5.111 -6.131 4.249 1.00 86.94 85 HIS A C 1
ATOM 685 O O . HIS A 1 85 ? 5.941 -6.867 4.790 1.00 86.94 85 HIS A O 1
ATOM 691 N N . PRO A 1 86 ? 4.119 -6.642 3.501 1.00 75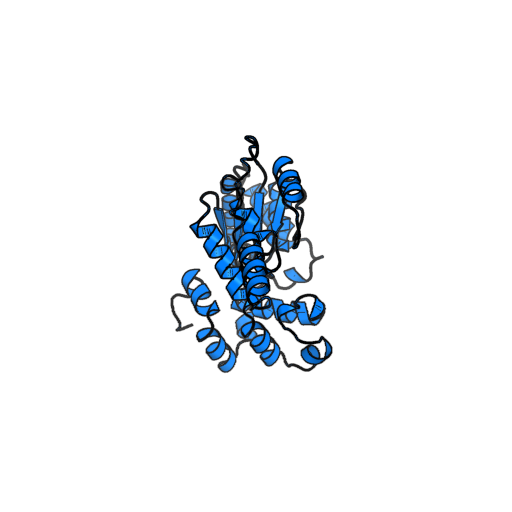.44 86 PRO A N 1
ATOM 692 C CA . PRO A 1 86 ? 3.786 -8.052 3.550 1.00 75.44 86 PRO A CA 1
ATOM 693 C C . PRO A 1 86 ? 4.897 -8.945 3.001 1.00 75.44 86 PRO A C 1
ATOM 695 O O . PRO A 1 86 ? 5.137 -9.971 3.617 1.00 75.44 86 PRO A O 1
ATOM 698 N N . VAL A 1 87 ? 5.599 -8.605 1.910 1.00 68.06 87 VAL A N 1
ATOM 699 C CA . VAL A 1 87 ? 6.616 -9.500 1.299 1.00 68.06 87 VAL A CA 1
ATOM 700 C C . VAL A 1 87 ? 7.968 -9.464 1.995 1.00 68.06 87 VAL A C 1
ATOM 702 O O . VAL A 1 87 ? 8.652 -10.483 2.058 1.00 68.06 87 VAL A O 1
ATOM 705 N N . GLU A 1 88 ? 8.326 -8.327 2.575 1.00 59.47 88 GLU A N 1
ATOM 706 C CA . GLU A 1 88 ? 9.588 -8.150 3.298 1.00 59.47 88 GLU A CA 1
ATOM 707 C C . GLU A 1 88 ? 9.556 -8.792 4.690 1.00 59.47 88 GLU A C 1
ATOM 709 O O . GLU A 1 88 ? 10.601 -8.945 5.324 1.00 59.47 88 GLU A O 1
ATOM 714 N N . SER A 1 89 ? 8.363 -9.176 5.160 1.00 59.03 89 SER A N 1
ATOM 715 C CA . SER A 1 89 ? 8.154 -9.540 6.547 1.00 59.03 89 SER A CA 1
ATOM 716 C C . SER A 1 89 ? 7.943 -11.033 6.763 1.00 59.03 89 SER A C 1
ATOM 718 O O . SER A 1 89 ? 6.915 -11.595 6.380 1.00 59.03 89 SER A O 1
ATOM 720 N N . ILE A 1 90 ? 8.871 -11.662 7.499 1.00 64.81 90 ILE A N 1
ATOM 721 C CA . ILE A 1 90 ? 8.645 -12.971 8.156 1.00 64.81 90 ILE A CA 1
ATOM 722 C C . ILE A 1 90 ? 7.424 -12.934 9.087 1.00 64.81 90 ILE A C 1
ATOM 724 O O . ILE A 1 90 ? 6.918 -13.965 9.510 1.00 64.81 90 ILE A O 1
ATOM 728 N N . THR A 1 91 ? 6.959 -11.725 9.395 1.00 69.12 91 THR A N 1
ATOM 729 C CA . THR A 1 91 ? 5.830 -11.426 10.260 1.00 69.12 91 THR A CA 1
ATOM 730 C C . THR A 1 91 ? 4.482 -11.559 9.552 1.00 69.12 91 THR A C 1
ATOM 732 O O . THR A 1 91 ? 3.460 -11.650 10.220 1.00 69.12 91 THR A O 1
ATOM 735 N N . TYR A 1 92 ? 4.444 -11.604 8.214 1.00 77.69 92 TYR A N 1
ATOM 736 C CA . TYR A 1 92 ? 3.183 -11.673 7.468 1.00 77.69 92 TYR A CA 1
ATOM 737 C C . TYR A 1 92 ? 2.264 -12.843 7.872 1.00 77.69 92 TYR A C 1
ATOM 739 O O . TYR A 1 92 ? 1.080 -12.587 8.087 1.00 77.69 92 TYR A O 1
ATOM 747 N N . PRO A 1 93 ? 2.747 -14.097 8.025 1.00 81.38 93 PRO A N 1
ATOM 748 C CA . PRO A 1 93 ? 1.890 -15.201 8.461 1.00 81.38 93 PRO A CA 1
ATOM 749 C C . PRO A 1 93 ? 1.199 -14.929 9.801 1.00 81.38 93 PRO A C 1
ATOM 751 O O . PRO A 1 93 ? 0.072 -15.367 10.001 1.00 81.38 93 PRO A O 1
ATOM 754 N N . ARG A 1 94 ? 1.828 -14.132 10.672 1.00 82.50 94 ARG A N 1
ATOM 755 C CA . ARG A 1 94 ? 1.289 -13.822 11.995 1.00 82.50 94 ARG A CA 1
ATOM 756 C C . ARG A 1 94 ? 0.090 -12.889 11.965 1.00 82.50 94 ARG A C 1
ATOM 758 O O . ARG A 1 94 ? -0.659 -12.863 12.924 1.00 82.50 94 ARG A O 1
ATOM 765 N N . VAL A 1 95 ? -0.155 -12.163 10.871 1.00 84.94 95 VAL A N 1
ATOM 766 C CA . VAL A 1 95 ? -1.369 -11.331 10.735 1.00 84.94 95 VAL A CA 1
ATOM 767 C C . VAL A 1 95 ? -2.644 -12.170 10.890 1.00 84.94 95 VAL A C 1
ATOM 769 O O . VAL A 1 95 ? -3.655 -11.664 11.373 1.00 84.94 95 VAL A O 1
ATOM 772 N N . PHE A 1 96 ? -2.591 -13.449 10.509 1.00 88.69 96 PHE A N 1
ATOM 773 C CA . PHE A 1 96 ? -3.715 -14.381 10.620 1.00 88.69 96 PHE A CA 1
ATOM 774 C C . PHE A 1 96 ? -3.876 -14.983 12.021 1.00 88.69 96 PHE A C 1
ATOM 776 O O . PHE A 1 96 ? -4.930 -15.537 12.303 1.00 88.69 96 PHE A O 1
ATOM 783 N N . GLU A 1 97 ? -2.877 -14.845 12.899 1.00 89.19 97 GLU A N 1
ATOM 784 C CA . GLU A 1 97 ? -2.953 -15.305 14.294 1.00 89.19 97 GLU A CA 1
ATOM 785 C C . GLU A 1 97 ? -3.800 -14.370 15.176 1.00 89.19 97 GLU A C 1
ATOM 787 O O . GLU A 1 97 ? -4.119 -14.730 16.302 1.00 89.19 97 GLU A O 1
ATOM 792 N N . TYR A 1 98 ? -4.182 -13.193 14.661 1.00 90.12 98 TYR A N 1
ATOM 793 C CA . TYR A 1 98 ? -4.955 -12.171 15.380 1.00 90.12 98 TYR A CA 1
ATOM 794 C C . TYR A 1 98 ? -6.239 -11.816 14.617 1.00 90.12 98 TYR A C 1
ATOM 796 O O . TYR A 1 98 ? -6.350 -10.703 14.089 1.00 90.12 98 TYR A O 1
ATOM 804 N N . PRO A 1 99 ? -7.189 -12.747 14.424 1.00 89.25 99 PRO A N 1
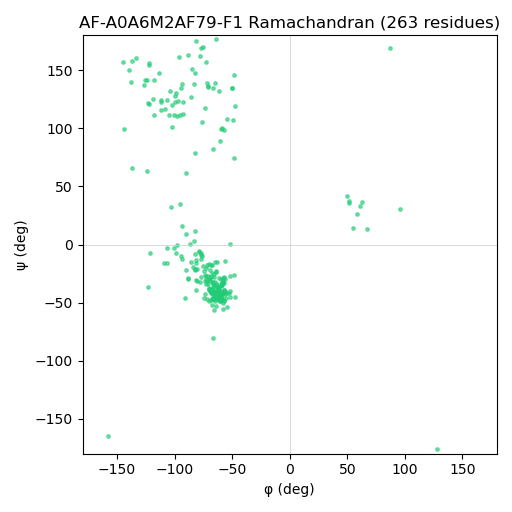ATOM 805 C CA . PRO A 1 99 ? -8.373 -12.521 13.591 1.00 89.25 99 PRO A CA 1
ATOM 806 C C . PRO A 1 99 ? -9.239 -11.338 14.059 1.00 89.25 99 PRO A C 1
ATOM 808 O O . PRO A 1 99 ? -9.749 -10.602 13.211 1.00 89.25 99 PRO A O 1
ATOM 811 N N . GLU A 1 100 ? -9.331 -11.110 15.368 1.00 89.81 100 GLU A N 1
ATOM 812 C CA . GLU A 1 100 ? -10.112 -10.059 16.030 1.00 89.81 100 GLU A CA 1
ATOM 813 C C . GLU A 1 100 ? -9.528 -8.650 15.871 1.00 89.81 100 GLU A C 1
ATOM 815 O O . GLU A 1 100 ? -10.273 -7.672 15.860 1.00 89.81 100 GLU A O 1
ATOM 820 N N . VAL A 1 101 ? -8.212 -8.537 15.682 1.00 93.31 101 VAL A N 1
ATOM 821 C CA . VAL A 1 101 ? -7.513 -7.251 15.570 1.00 93.31 101 VAL A CA 1
ATOM 822 C C . VAL A 1 101 ? -7.926 -6.499 14.304 1.00 93.31 101 VAL A C 1
ATOM 824 O O . VAL A 1 101 ? -7.951 -7.075 13.212 1.00 93.31 101 VAL A O 1
ATOM 827 N N . LYS A 1 102 ? -8.192 -5.193 14.426 1.00 95.69 102 LYS A N 1
ATOM 828 C CA . LYS A 1 102 ? -8.495 -4.303 13.292 1.00 95.69 102 LYS A CA 1
ATOM 829 C C . LYS A 1 102 ? -7.310 -4.240 12.326 1.00 95.69 102 LYS A C 1
ATOM 831 O O . LYS A 1 102 ? -6.163 -4.043 12.737 1.00 95.69 102 LYS A O 1
ATOM 836 N N . LYS A 1 103 ? -7.578 -4.399 11.029 1.00 96.12 103 LYS A N 1
ATOM 837 C CA . LYS A 1 103 ? -6.563 -4.427 9.967 1.00 96.12 103 LYS A CA 1
ATOM 838 C C . LYS A 1 103 ? -6.821 -3.341 8.929 1.00 96.12 103 LYS A C 1
ATOM 840 O O . LYS A 1 103 ? -7.846 -3.364 8.262 1.00 96.12 103 LYS A O 1
ATOM 845 N N . ILE A 1 104 ? -5.871 -2.436 8.729 1.00 97.56 104 ILE A N 1
ATOM 846 C CA . ILE A 1 104 ? -5.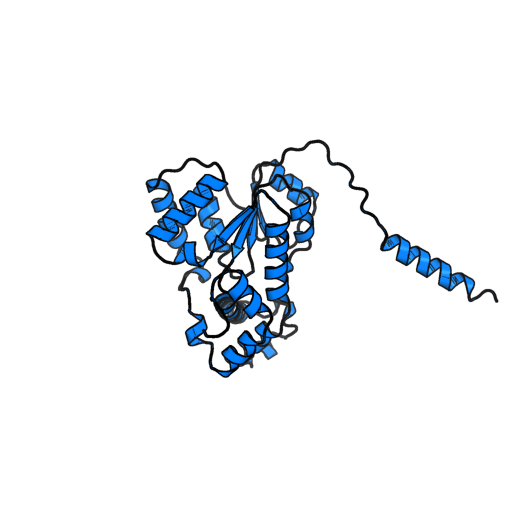928 -1.418 7.671 1.00 97.56 104 ILE A CA 1
ATOM 847 C C . ILE A 1 104 ? -5.022 -1.857 6.525 1.00 97.56 104 ILE A C 1
ATOM 849 O O . ILE A 1 104 ? -3.815 -2.014 6.701 1.00 97.56 104 ILE A O 1
ATOM 853 N N . LEU A 1 105 ? -5.585 -2.040 5.339 1.00 97.38 105 LEU A N 1
ATOM 854 C CA . LEU A 1 105 ? -4.863 -2.449 4.140 1.00 97.38 105 LEU A CA 1
ATOM 855 C C . LEU A 1 105 ? -4.704 -1.228 3.235 1.00 97.38 105 LEU A C 1
ATOM 857 O O . LEU A 1 105 ? -5.696 -0.735 2.710 1.00 97.38 105 LEU A O 1
ATOM 861 N N . LEU A 1 106 ? -3.481 -0.724 3.059 1.00 97.31 106 LEU A N 1
ATOM 862 C CA . LEU A 1 106 ? -3.218 0.397 2.153 1.00 97.31 106 LEU A CA 1
ATOM 863 C C . LEU A 1 106 ? -2.726 -0.104 0.801 1.00 97.31 106 LEU A C 1
ATOM 865 O O . LEU A 1 106 ? -1.685 -0.768 0.698 1.00 97.31 106 LEU A O 1
ATOM 869 N N . ILE A 1 107 ? -3.453 0.302 -0.231 1.00 97.06 107 ILE A N 1
ATOM 870 C CA . ILE A 1 107 ? -3.186 -0.031 -1.622 1.00 97.06 107 ILE A CA 1
ATOM 871 C C . ILE A 1 107 ? -3.000 1.233 -2.453 1.00 97.06 107 ILE A C 1
ATOM 873 O O . ILE A 1 107 ? -3.478 2.300 -2.082 1.00 97.06 107 ILE A O 1
ATOM 877 N N . ARG A 1 108 ? -2.298 1.113 -3.575 1.00 96.69 108 ARG A N 1
ATOM 878 C CA . ARG A 1 108 ? -2.067 2.191 -4.541 1.00 96.69 108 ARG A CA 1
ATOM 879 C C . ARG A 1 108 ? -2.056 1.601 -5.945 1.00 96.69 108 ARG A C 1
ATOM 881 O O . ARG A 1 108 ? -1.782 0.402 -6.082 1.00 96.69 108 ARG A O 1
ATOM 888 N N . ASP A 1 109 ? -2.323 2.418 -6.961 1.00 97.31 109 ASP A N 1
ATOM 889 C CA . ASP A 1 109 ? -2.157 2.031 -8.363 1.00 97.31 109 ASP A CA 1
ATOM 890 C C . ASP A 1 109 ? -0.774 1.364 -8.568 1.00 97.31 109 ASP A C 1
ATOM 892 O O . ASP A 1 109 ? 0.263 1.995 -8.310 1.00 97.31 109 ASP A O 1
ATOM 896 N N . PRO A 1 110 ? -0.720 0.088 -9.008 1.00 97.12 110 PRO A N 1
ATOM 897 C CA . PRO A 1 110 ? 0.544 -0.620 -9.180 1.00 97.12 110 PRO A CA 1
ATOM 898 C C . PRO A 1 110 ? 1.515 0.084 -10.141 1.00 97.12 110 PRO A C 1
ATOM 900 O O . PRO A 1 110 ? 2.729 -0.045 -9.973 1.00 97.12 110 PRO A O 1
ATOM 903 N N . ARG A 1 111 ? 1.010 0.847 -11.121 1.00 97.50 111 ARG A N 1
ATOM 904 C CA . ARG A 1 111 ? 1.826 1.607 -12.082 1.00 97.50 111 ARG A CA 1
ATOM 905 C C . ARG A 1 111 ? 2.583 2.734 -11.376 1.00 97.50 111 ARG A C 1
ATOM 907 O O . ARG A 1 111 ? 3.800 2.855 -11.523 1.00 97.50 111 ARG A O 1
ATOM 914 N N . ASP A 1 112 ? 1.892 3.495 -10.524 1.00 96.50 112 ASP A N 1
ATOM 915 C CA . ASP A 1 112 ? 2.506 4.558 -9.717 1.00 96.50 112 ASP A CA 1
ATOM 916 C C . ASP A 1 112 ? 3.474 4.001 -8.660 1.00 96.50 112 ASP A C 1
ATOM 918 O O . ASP A 1 112 ? 4.486 4.638 -8.347 1.00 96.50 112 ASP A O 1
ATOM 922 N N . ILE A 1 113 ? 3.207 2.807 -8.116 1.00 95.75 113 ILE A N 1
ATOM 923 C CA . ILE A 1 113 ? 4.144 2.120 -7.213 1.00 95.75 113 ILE A CA 1
ATOM 924 C C . ILE A 1 113 ? 5.468 1.831 -7.928 1.00 95.75 113 ILE A C 1
ATOM 926 O O . ILE A 1 113 ? 6.522 2.093 -7.351 1.00 95.75 113 ILE A O 1
ATOM 930 N N . ILE A 1 114 ? 5.438 1.327 -9.166 1.00 96.94 114 ILE A N 1
ATOM 931 C CA . ILE A 1 114 ? 6.654 0.999 -9.931 1.00 96.94 114 ILE A CA 1
ATOM 932 C C . ILE A 1 114 ? 7.503 2.249 -10.171 1.00 96.94 114 ILE A C 1
ATOM 934 O O . ILE A 1 114 ? 8.701 2.241 -9.888 1.00 96.94 114 ILE A O 1
ATOM 938 N N . VAL A 1 115 ? 6.883 3.343 -10.618 1.00 96.19 115 VAL A N 1
ATOM 939 C CA . VAL A 1 115 ? 7.550 4.648 -10.762 1.00 96.19 115 VAL A CA 1
ATOM 940 C C . VAL A 1 115 ? 8.154 5.103 -9.438 1.00 96.19 115 VAL A C 1
ATOM 942 O O . VAL A 1 115 ? 9.329 5.463 -9.369 1.00 96.19 115 VAL A O 1
ATOM 945 N N . SER A 1 116 ? 7.380 5.022 -8.354 1.00 94.12 116 SER A N 1
ATOM 946 C CA . SER A 1 116 ? 7.850 5.426 -7.031 1.00 94.12 116 SER A CA 1
ATOM 947 C C . SER A 1 116 ? 8.975 4.540 -6.490 1.00 94.12 116 SER A C 1
ATOM 949 O O . SER A 1 116 ? 9.768 5.018 -5.676 1.00 94.12 116 SER A O 1
ATOM 951 N N . LEU A 1 117 ? 9.042 3.273 -6.901 1.00 94.69 117 LEU A N 1
ATOM 952 C CA . LEU A 1 117 ? 10.123 2.360 -6.550 1.00 94.69 117 LEU A CA 1
ATOM 953 C C . LEU A 1 117 ? 11.410 2.690 -7.293 1.00 94.69 117 LEU A C 1
ATOM 955 O O . LEU A 1 117 ? 12.455 2.705 -6.651 1.00 94.69 117 LEU A O 1
ATOM 959 N N . VAL A 1 118 ? 11.349 3.009 -8.589 1.00 96.19 118 VAL A N 1
ATOM 960 C CA . VAL A 1 118 ? 12.547 3.464 -9.313 1.00 96.19 118 VAL A CA 1
ATOM 961 C C . VAL A 1 118 ? 13.130 4.700 -8.643 1.00 96.19 118 VAL A C 1
ATOM 963 O O . VAL A 1 118 ? 14.303 4.692 -8.290 1.00 96.19 118 VAL A O 1
ATOM 966 N N . ASP A 1 119 ? 12.301 5.714 -8.381 1.00 94.19 119 ASP A N 1
ATOM 967 C CA . ASP A 1 119 ? 12.742 6.947 -7.717 1.00 94.19 119 ASP A CA 1
ATOM 968 C C . ASP A 1 119 ? 13.337 6.675 -6.320 1.00 94.19 119 ASP A C 1
ATOM 970 O O . ASP A 1 119 ? 14.227 7.384 -5.855 1.00 94.19 119 ASP A O 1
ATOM 974 N N . PHE A 1 120 ? 12.819 5.663 -5.620 1.00 92.75 120 PHE A N 1
ATOM 975 C CA . PHE A 1 120 ? 13.310 5.260 -4.305 1.00 92.75 120 PHE A CA 1
ATOM 976 C C . PHE A 1 120 ? 14.677 4.574 -4.388 1.00 92.75 120 PHE A C 1
ATOM 978 O O . PHE A 1 120 ? 15.575 4.938 -3.637 1.00 92.75 120 PHE A O 1
ATOM 985 N N . ILE A 1 121 ? 14.846 3.630 -5.313 1.00 94.12 121 ILE A N 1
ATOM 986 C CA . ILE A 1 121 ? 16.098 2.887 -5.511 1.00 94.12 121 ILE A CA 1
ATOM 987 C C . ILE A 1 121 ? 17.185 3.800 -6.091 1.00 94.12 121 ILE A C 1
ATOM 989 O O . ILE A 1 121 ? 18.326 3.733 -5.651 1.00 94.12 121 ILE A O 1
ATOM 993 N N . ASP A 1 122 ? 16.841 4.714 -7.003 1.00 94.50 122 ASP A N 1
ATOM 994 C CA . ASP A 1 122 ? 17.773 5.728 -7.523 1.00 94.50 122 ASP A CA 1
ATOM 995 C C . ASP A 1 122 ? 18.376 6.599 -6.417 1.00 94.50 122 ASP A C 1
ATOM 997 O O . ASP A 1 122 ? 19.483 7.115 -6.560 1.00 94.50 122 ASP A O 1
ATOM 1001 N N . ARG A 1 123 ? 17.645 6.766 -5.312 1.00 91.94 123 ARG A N 1
ATOM 1002 C CA . ARG A 1 123 ? 18.086 7.542 -4.157 1.00 91.94 123 ARG A CA 1
ATOM 1003 C C . ARG A 1 123 ? 18.823 6.695 -3.122 1.00 91.94 123 ARG A C 1
ATOM 1005 O O . ARG A 1 123 ? 19.847 7.136 -2.610 1.00 91.94 123 ARG A O 1
ATOM 1012 N N . ASP A 1 124 ? 18.274 5.531 -2.784 1.00 89.69 124 ASP A N 1
ATOM 1013 C CA . ASP A 1 124 ? 18.684 4.747 -1.612 1.00 89.69 124 ASP A CA 1
ATOM 1014 C C . ASP A 1 124 ? 19.503 3.483 -1.972 1.00 89.69 124 ASP A C 1
ATOM 1016 O O . ASP A 1 124 ? 19.976 2.785 -1.075 1.00 89.69 124 ASP A O 1
ATOM 1020 N N . GLY A 1 125 ? 19.694 3.195 -3.265 1.00 90.50 125 GLY A N 1
ATOM 1021 C CA . GLY A 1 125 ? 20.429 2.037 -3.794 1.00 90.50 125 GLY A CA 1
ATOM 1022 C C . GLY A 1 125 ? 19.573 0.774 -3.971 1.00 90.50 125 GLY A C 1
ATOM 1023 O O . GLY A 1 125 ? 18.440 0.678 -3.508 1.00 90.50 125 GLY A O 1
ATOM 1024 N N . THR A 1 126 ? 20.100 -0.249 -4.638 1.00 88.06 126 THR A N 1
ATOM 1025 C CA . THR A 1 126 ? 19.478 -1.574 -4.788 1.00 88.06 126 THR A CA 1
ATOM 1026 C C . THR A 1 126 ? 19.571 -2.411 -3.519 1.00 88.06 126 THR A C 1
ATOM 1028 O O . THR A 1 126 ? 18.777 -3.337 -3.347 1.00 88.06 126 THR A O 1
ATOM 1031 N N . ILE A 1 127 ? 20.472 -2.078 -2.587 1.00 86.12 127 ILE A N 1
ATOM 1032 C CA . ILE A 1 127 ? 20.586 -2.781 -1.299 1.00 86.12 127 ILE A CA 1
ATOM 1033 C C . ILE A 1 127 ? 19.291 -2.716 -0.476 1.00 86.12 127 ILE A C 1
ATOM 1035 O O . ILE A 1 127 ? 18.982 -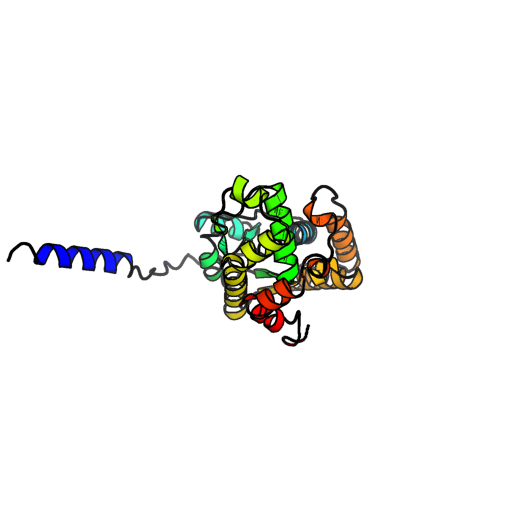3.655 0.262 1.00 86.12 127 ILE A O 1
ATOM 1039 N N . VAL A 1 128 ? 18.495 -1.651 -0.636 1.00 80.31 128 VAL A N 1
ATOM 1040 C CA . VAL A 1 128 ? 17.175 -1.537 0.005 1.00 80.31 128 VAL A CA 1
ATOM 1041 C C . VAL A 1 128 ? 16.095 -2.368 -0.697 1.00 80.31 128 VAL A C 1
ATOM 1043 O O . VAL A 1 128 ? 15.004 -2.527 -0.156 1.00 80.31 128 VAL A O 1
ATOM 1046 N N . TRP A 1 129 ? 16.394 -2.930 -1.872 1.00 84.75 129 TRP A N 1
ATOM 1047 C CA . TRP A 1 129 ? 15.497 -3.781 -2.653 1.00 84.75 129 TRP A CA 1
ATOM 1048 C C . TRP A 1 129 ? 16.221 -5.011 -3.237 1.00 84.75 129 TRP A C 1
ATOM 1050 O O . TRP A 1 129 ? 16.347 -5.174 -4.458 1.00 84.75 129 TRP A O 1
ATOM 1060 N N . PRO A 1 130 ? 16.685 -5.938 -2.380 1.00 83.88 130 PRO A N 1
ATOM 1061 C CA . PRO A 1 130 ? 17.539 -7.056 -2.791 1.00 83.88 130 PRO A CA 1
ATOM 1062 C C . PRO A 1 130 ? 16.867 -8.025 -3.780 1.00 83.88 130 PRO A C 1
ATOM 1064 O O . PRO A 1 130 ? 17.537 -8.836 -4.419 1.00 83.88 130 PRO A O 1
ATOM 1067 N N . GLN A 1 131 ? 15.543 -7.958 -3.938 1.00 86.81 131 GLN A N 1
ATOM 1068 C CA . GLN A 1 131 ? 14.781 -8.798 -4.863 1.00 86.81 131 GLN A CA 1
ATOM 1069 C C . GLN A 1 131 ? 15.064 -8.481 -6.334 1.00 86.81 131 GLN A C 1
ATOM 1071 O O . GLN A 1 131 ? 14.780 -9.328 -7.180 1.00 86.81 131 GLN A O 1
ATOM 1076 N N . LEU A 1 132 ? 15.638 -7.311 -6.638 1.00 89.38 132 LEU A N 1
ATOM 1077 C CA . LEU A 1 132 ? 16.101 -6.991 -7.989 1.00 89.38 132 LEU A CA 1
ATOM 1078 C C . LEU A 1 132 ? 17.297 -7.847 -8.414 1.00 89.38 132 LEU A C 1
ATOM 1080 O O . LEU A 1 132 ? 17.475 -8.057 -9.608 1.00 89.38 132 LEU A O 1
ATOM 1084 N N . LYS A 1 133 ? 18.083 -8.371 -7.458 1.00 90.50 133 LYS A N 1
ATOM 1085 C CA . LYS A 1 133 ? 19.317 -9.134 -7.723 1.00 90.50 133 LYS A CA 1
ATOM 1086 C C . LYS A 1 133 ? 20.284 -8.400 -8.670 1.00 90.50 133 LYS A C 1
ATOM 1088 O O . LYS A 1 133 ? 20.942 -9.038 -9.483 1.00 90.50 133 LYS A O 1
ATOM 1093 N N . LEU A 1 134 ? 20.344 -7.075 -8.550 1.00 91.62 134 LEU A N 1
ATOM 1094 C CA . LEU A 1 134 ? 21.252 -6.196 -9.285 1.00 91.62 134 LEU A CA 1
ATOM 1095 C C . LEU A 1 134 ? 22.164 -5.478 -8.295 1.00 91.62 134 LEU A C 1
ATOM 1097 O O . LEU A 1 134 ? 21.702 -5.067 -7.225 1.00 91.62 134 LEU A O 1
ATOM 1101 N N . ALA A 1 135 ? 23.431 -5.301 -8.658 1.00 94.06 135 ALA A N 1
ATOM 1102 C CA . ALA A 1 135 ? 24.327 -4.410 -7.930 1.00 94.06 135 ALA A CA 1
ATOM 1103 C C . ALA A 1 135 ? 23.970 -2.933 -8.192 1.00 94.06 135 ALA A C 1
ATOM 1105 O O . ALA A 1 135 ? 23.382 -2.600 -9.227 1.00 94.06 135 ALA A O 1
ATOM 1106 N N . ASP A 1 136 ? 24.355 -2.042 -7.275 1.00 93.81 136 ASP A N 1
ATOM 1107 C CA . ASP A 1 136 ? 24.124 -0.597 -7.409 1.00 93.81 136 ASP A CA 1
ATOM 1108 C C . ASP A 1 136 ? 24.732 -0.056 -8.713 1.00 93.81 136 ASP A C 1
ATOM 1110 O O . ASP A 1 136 ? 24.091 0.698 -9.448 1.00 93.81 136 ASP A O 1
ATOM 1114 N N . GLU A 1 137 ? 25.944 -0.493 -9.067 1.00 95.31 137 GLU A N 1
ATOM 1115 C CA . GLU A 1 137 ? 26.632 -0.036 -10.277 1.00 95.31 137 GLU A CA 1
ATOM 1116 C C . GLU A 1 137 ? 25.955 -0.513 -11.566 1.00 95.31 137 GLU A C 1
ATOM 1118 O O . GLU A 1 137 ? 26.086 0.133 -12.607 1.00 95.31 137 GLU A O 1
ATOM 1123 N N . GLU A 1 138 ? 25.259 -1.651 -11.529 1.00 96.19 138 GLU A N 1
ATOM 1124 C CA . GLU A 1 138 ? 24.473 -2.149 -12.661 1.00 96.19 138 GLU A CA 1
ATOM 1125 C C . GLU A 1 138 ? 23.198 -1.328 -12.817 1.00 96.19 138 GLU A C 1
ATOM 1127 O O . GLU A 1 138 ? 22.896 -0.864 -13.915 1.00 96.19 138 GLU A O 1
ATOM 1132 N N . TRP A 1 139 ? 22.497 -1.075 -11.710 1.00 96.81 139 TRP A N 1
ATOM 1133 C CA . TRP A 1 139 ? 21.284 -0.264 -11.693 1.00 96.81 139 TRP A CA 1
ATOM 1134 C C . TRP A 1 139 ? 21.517 1.157 -12.205 1.00 96.81 139 TRP A C 1
ATOM 1136 O O . TRP A 1 139 ? 20.732 1.666 -13.006 1.00 96.81 139 TRP A O 1
ATOM 1146 N N . MET A 1 140 ? 22.622 1.788 -11.802 1.00 96.50 140 MET A N 1
ATOM 1147 C CA . MET A 1 140 ? 22.950 3.155 -12.216 1.00 96.50 140 MET A CA 1
ATOM 1148 C C . MET A 1 140 ? 23.270 3.292 -13.711 1.00 96.50 140 MET A C 1
ATOM 1150 O O . MET A 1 140 ? 23.205 4.401 -14.238 1.00 96.50 140 MET A O 1
ATOM 1154 N N . LYS A 1 141 ? 23.584 2.191 -14.407 1.00 97.31 141 LYS A N 1
ATOM 1155 C CA . LYS A 1 141 ? 23.784 2.181 -15.867 1.00 97.31 141 LYS A CA 1
ATOM 1156 C C . LYS A 1 141 ? 22.475 2.081 -16.645 1.00 97.31 141 LYS A C 1
ATOM 1158 O O . LYS A 1 141 ? 22.455 2.449 -17.816 1.00 97.31 141 LYS A O 1
ATOM 1163 N N . LEU A 1 142 ? 21.413 1.576 -16.017 1.00 98.06 142 LEU A N 1
ATOM 1164 C CA . LEU A 1 142 ? 20.109 1.437 -16.651 1.00 98.06 142 LEU A CA 1
ATOM 1165 C C . LEU A 1 142 ? 19.461 2.810 -16.837 1.00 98.06 142 LEU A C 1
ATOM 1167 O O . LEU A 1 142 ? 19.470 3.658 -15.939 1.00 98.06 142 LEU A O 1
ATOM 1171 N N . ASN A 1 143 ? 18.827 3.021 -17.983 1.00 97.81 143 ASN A N 1
ATOM 1172 C CA . ASN A 1 143 ? 17.942 4.166 -18.159 1.00 97.81 143 ASN A CA 1
ATOM 1173 C C . ASN A 1 143 ? 16.598 3.946 -17.426 1.00 97.81 143 ASN A C 1
ATOM 1175 O O . ASN A 1 143 ? 16.279 2.852 -16.956 1.00 97.81 143 ASN A O 1
ATOM 1179 N N . ARG A 1 144 ? 15.780 5.002 -17.326 1.00 97.31 144 ARG A N 1
ATOM 1180 C CA . ARG A 1 144 ? 14.491 4.990 -16.603 1.00 97.31 144 ARG A CA 1
ATOM 1181 C C . ARG A 1 144 ? 13.564 3.851 -17.048 1.00 97.31 144 ARG A C 1
ATOM 1183 O O . ARG A 1 144 ? 12.953 3.194 -16.206 1.00 97.31 144 ARG A O 1
ATOM 1190 N N . LYS A 1 145 ? 13.495 3.599 -18.357 1.00 98.25 145 LYS A N 1
ATOM 1191 C CA . LYS A 1 145 ? 12.665 2.555 -18.965 1.00 98.25 145 LYS A CA 1
ATOM 1192 C C . LYS A 1 145 ? 13.159 1.158 -18.591 1.00 98.25 145 LYS A C 1
ATOM 1194 O O . LYS A 1 145 ? 12.371 0.313 -18.177 1.00 98.25 145 LYS A O 1
ATOM 1199 N N . GLU A 1 146 ? 14.463 0.917 -18.673 1.00 98.19 146 GLU A N 1
ATOM 1200 C CA . GLU A 1 146 ? 15.083 -0.353 -18.274 1.00 98.19 146 GLU A CA 1
ATOM 1201 C C . GLU A 1 146 ? 14.889 -0.648 -16.781 1.00 98.19 146 GLU A C 1
ATOM 1203 O O . GLU A 1 146 ? 14.591 -1.785 -16.415 1.00 98.19 146 GLU A O 1
ATOM 1208 N N . LYS A 1 147 ? 14.960 0.378 -15.925 1.00 98.12 147 LYS A N 1
ATOM 1209 C CA . LYS A 1 147 ? 14.664 0.269 -14.487 1.00 98.12 147 LYS A CA 1
ATOM 1210 C C . LYS A 1 147 ? 13.221 -0.168 -14.221 1.00 98.12 147 LYS A C 1
ATOM 1212 O O . LYS A 1 147 ? 12.981 -1.042 -13.388 1.00 98.12 147 LYS A O 1
ATOM 1217 N N . ILE A 1 148 ? 12.258 0.384 -14.962 1.00 98.12 148 ILE A N 1
ATOM 1218 C CA . ILE A 1 148 ? 10.844 -0.019 -14.879 1.00 98.12 148 ILE A CA 1
ATOM 1219 C C . ILE A 1 148 ? 10.669 -1.479 -15.305 1.00 98.12 148 ILE A C 1
ATOM 1221 O O . ILE A 1 148 ? 10.042 -2.252 -14.577 1.00 98.12 148 ILE A O 1
ATOM 1225 N N . LYS A 1 149 ? 11.273 -1.888 -16.432 1.00 97.88 149 LYS A N 1
ATOM 1226 C CA . LYS A 1 149 ? 11.260 -3.294 -16.880 1.00 97.88 149 LYS A CA 1
ATOM 1227 C C . LYS A 1 149 ? 11.867 -4.225 -15.827 1.00 97.88 149 LYS A C 1
ATOM 1229 O O . LYS A 1 149 ? 11.304 -5.282 -15.553 1.00 97.88 149 LYS A O 1
ATOM 1234 N N . ALA A 1 150 ? 12.979 -3.828 -15.205 1.00 97.00 150 ALA A N 1
ATOM 1235 C CA . ALA A 1 150 ? 13.630 -4.609 -14.157 1.00 97.00 150 ALA A CA 1
ATOM 1236 C C . ALA A 1 150 ? 12.699 -4.843 -12.956 1.00 97.00 150 ALA A C 1
ATOM 1238 O O . ALA A 1 150 ? 12.566 -5.982 -12.512 1.00 97.00 150 ALA A O 1
ATOM 1239 N N . ILE A 1 151 ? 11.994 -3.809 -12.480 1.00 96.75 151 ILE A N 1
ATOM 1240 C CA . ILE A 1 151 ? 11.010 -3.944 -11.391 1.00 96.75 151 ILE A CA 1
ATOM 1241 C C . ILE A 1 151 ? 9.833 -4.831 -11.806 1.00 96.75 151 ILE A C 1
ATOM 1243 O O . ILE A 1 151 ? 9.440 -5.709 -11.033 1.00 96.75 151 ILE A O 1
ATOM 1247 N N . LEU A 1 152 ? 9.291 -4.636 -13.013 1.00 96.25 152 LEU A N 1
ATOM 1248 C CA . LEU A 1 152 ? 8.174 -5.428 -13.544 1.00 96.25 152 LEU A CA 1
ATOM 1249 C C . LEU A 1 152 ? 8.484 -6.924 -13.629 1.00 96.25 152 LEU A C 1
ATOM 1251 O O . LEU A 1 152 ? 7.597 -7.749 -13.416 1.00 96.25 152 LEU A O 1
ATOM 1255 N N . ASN A 1 153 ? 9.742 -7.270 -13.897 1.00 94.75 153 ASN A N 1
ATOM 1256 C CA . ASN A 1 153 ? 10.205 -8.653 -13.956 1.00 94.75 153 ASN A CA 1
ATOM 1257 C C . ASN A 1 153 ? 10.397 -9.294 -12.569 1.00 94.75 153 ASN A C 1
ATOM 1259 O O . ASN A 1 153 ? 10.645 -10.497 -12.478 1.00 94.75 153 ASN A O 1
ATOM 1263 N N . THR A 1 154 ? 10.278 -8.533 -11.475 1.00 93.25 154 THR A N 1
ATOM 1264 C CA . THR A 1 154 ? 10.300 -9.100 -10.120 1.00 93.25 154 THR A CA 1
ATOM 1265 C C . THR A 1 154 ? 8.928 -9.642 -9.719 1.00 93.25 154 THR A C 1
ATOM 1267 O O . THR A 1 154 ? 7.886 -9.076 -10.037 1.00 93.25 154 THR A O 1
ATOM 1270 N N . THR A 1 155 ? 8.907 -10.698 -8.903 1.00 92.00 155 THR A N 1
ATOM 1271 C CA . THR A 1 155 ? 7.657 -11.212 -8.317 1.00 92.00 155 THR A CA 1
ATOM 1272 C C . THR A 1 155 ? 7.270 -10.506 -7.011 1.00 92.00 155 THR A C 1
ATOM 1274 O O . THR A 1 155 ? 6.275 -10.865 -6.385 1.00 92.00 155 THR A O 1
ATOM 1277 N N . HIS A 1 156 ? 8.059 -9.533 -6.544 1.00 90.94 156 HIS A N 1
ATOM 1278 C CA . HIS A 1 156 ? 7.898 -8.952 -5.209 1.00 90.94 156 HIS A CA 1
ATOM 1279 C C . HIS A 1 156 ? 6.583 -8.178 -5.067 1.00 90.94 156 HIS A C 1
ATOM 1281 O O . HIS A 1 156 ? 5.846 -8.356 -4.093 1.00 90.94 156 HIS A O 1
ATOM 1287 N N . LEU A 1 157 ? 6.262 -7.333 -6.050 1.00 92.50 157 LEU A N 1
ATOM 1288 C CA . LEU A 1 157 ? 5.019 -6.570 -6.028 1.00 92.50 157 LEU A CA 1
ATOM 1289 C C . LEU A 1 157 ? 3.817 -7.508 -6.089 1.00 92.50 157 LEU A C 1
ATOM 1291 O O . LEU A 1 157 ? 2.994 -7.474 -5.181 1.00 92.50 157 LEU A O 1
ATOM 1295 N N . ILE A 1 158 ? 3.752 -8.415 -7.067 1.00 93.75 158 ILE A N 1
ATOM 1296 C CA . ILE A 1 158 ? 2.613 -9.337 -7.198 1.00 93.75 158 ILE A CA 1
ATOM 1297 C C . ILE A 1 158 ? 2.401 -10.181 -5.934 1.00 93.75 158 ILE A C 1
ATOM 1299 O O . ILE A 1 158 ? 1.268 -10.344 -5.483 1.00 93.75 158 ILE A O 1
ATOM 1303 N N . GLN A 1 159 ? 3.476 -10.635 -5.281 1.00 92.75 159 GLN A N 1
ATOM 1304 C CA . GLN A 1 159 ? 3.378 -11.315 -3.989 1.00 92.75 159 GLN A CA 1
ATOM 1305 C C . GLN A 1 159 ? 2.798 -10.406 -2.895 1.00 92.75 159 GLN A C 1
ATOM 1307 O O . GLN A 1 159 ? 2.030 -10.888 -2.066 1.00 92.75 159 GLN A O 1
ATOM 1312 N N . SER A 1 160 ? 3.118 -9.110 -2.891 1.00 91.81 160 SER A N 1
ATOM 1313 C CA . SER A 1 160 ? 2.579 -8.144 -1.924 1.00 91.81 160 SER A CA 1
ATOM 1314 C C . SER A 1 160 ? 1.082 -7.951 -2.112 1.00 91.81 160 SER A C 1
ATOM 1316 O O . SER A 1 160 ? 0.331 -8.059 -1.145 1.00 91.81 160 SER A O 1
ATOM 1318 N N . PHE A 1 161 ? 0.639 -7.767 -3.356 1.00 94.44 161 PHE A N 1
ATOM 1319 C CA . PHE A 1 161 ? -0.780 -7.678 -3.700 1.00 94.44 161 PHE A CA 1
ATOM 1320 C C . PHE A 1 161 ? -1.533 -8.973 -3.348 1.00 94.44 161 PHE A C 1
ATOM 1322 O O . PHE A 1 161 ? -2.561 -8.924 -2.681 1.00 94.44 161 PHE A O 1
ATOM 1329 N N . ASN A 1 162 ? -0.988 -10.147 -3.691 1.00 94.38 162 ASN A N 1
ATOM 1330 C CA . ASN A 1 162 ? -1.587 -11.441 -3.333 1.00 94.38 162 ASN A CA 1
ATOM 1331 C C . ASN A 1 162 ? -1.714 -11.630 -1.812 1.00 94.38 162 ASN A C 1
ATOM 1333 O O . ASN A 1 162 ? -2.672 -12.232 -1.328 1.00 94.38 162 ASN A O 1
ATOM 1337 N N . ARG A 1 163 ? -0.751 -11.114 -1.042 1.00 93.69 163 ARG A N 1
ATOM 1338 C CA . ARG A 1 163 ? -0.786 -11.157 0.422 1.00 93.69 163 ARG A CA 1
ATOM 1339 C C . ARG A 1 163 ? -1.865 -10.244 1.005 1.00 93.69 163 ARG A C 1
ATOM 1341 O O . ARG A 1 163 ? -2.518 -10.665 1.960 1.00 93.69 163 ARG A O 1
ATOM 1348 N N . ILE A 1 164 ? -2.064 -9.055 0.429 1.00 94.44 164 ILE A N 1
ATOM 1349 C CA . ILE A 1 164 ? -3.185 -8.162 0.764 1.00 94.44 164 ILE A CA 1
ATOM 1350 C C . ILE A 1 164 ? -4.517 -8.852 0.465 1.00 94.44 164 ILE A C 1
ATOM 1352 O O . ILE A 1 164 ? -5.360 -8.923 1.353 1.00 94.44 164 ILE A O 1
ATOM 1356 N N . ASP A 1 165 ? -4.677 -9.438 -0.725 1.00 95.25 165 ASP A N 1
ATOM 1357 C CA . ASP A 1 165 ? -5.904 -10.155 -1.097 1.00 95.25 165 ASP A CA 1
ATOM 1358 C C . ASP A 1 165 ? -6.221 -11.295 -0.135 1.00 95.25 165 ASP A C 1
ATOM 1360 O O . ASP A 1 165 ? -7.367 -11.480 0.266 1.00 95.25 165 ASP A O 1
ATOM 1364 N N . LYS A 1 166 ? -5.205 -12.060 0.275 1.00 94.88 166 LYS A N 1
ATOM 1365 C CA . LYS A 1 166 ? -5.402 -13.129 1.254 1.00 94.88 166 LYS A CA 1
ATOM 1366 C C . LYS A 1 166 ? -5.904 -12.578 2.591 1.00 94.88 166 LYS A C 1
ATOM 1368 O O . LYS A 1 166 ? -6.786 -13.198 3.176 1.00 94.88 166 LYS A O 1
ATOM 1373 N N . ILE A 1 167 ? -5.380 -11.444 3.070 1.00 94.38 167 ILE A N 1
ATOM 1374 C CA . ILE A 1 167 ? -5.884 -10.816 4.304 1.00 94.38 167 ILE A CA 1
ATOM 1375 C C . ILE A 1 167 ? -7.329 -10.358 4.107 1.00 94.38 167 ILE A C 1
ATOM 1377 O O . ILE A 1 167 ? -8.179 -10.707 4.918 1.00 94.38 167 ILE A O 1
ATOM 1381 N N . LEU A 1 168 ? -7.615 -9.646 3.016 1.00 94.50 168 LEU A N 1
ATOM 1382 C CA . LEU A 1 168 ? -8.954 -9.142 2.710 1.00 94.50 168 LEU A CA 1
ATOM 1383 C C . LEU A 1 168 ? -9.997 -10.271 2.642 1.00 94.50 168 LEU A C 1
ATOM 1385 O O . LEU A 1 168 ? -11.099 -10.120 3.152 1.00 94.50 168 LEU A O 1
ATOM 1389 N N . ASN A 1 169 ? -9.633 -11.421 2.069 1.00 94.00 169 ASN A N 1
ATOM 1390 C CA . ASN A 1 169 ? -10.534 -12.566 1.919 1.00 94.00 169 ASN A CA 1
ATOM 1391 C C . ASN A 1 169 ? -10.645 -13.451 3.171 1.00 94.00 169 ASN A C 1
ATOM 1393 O O . ASN A 1 169 ? -11.596 -14.219 3.278 1.00 94.00 169 ASN A O 1
ATOM 1397 N N . SER A 1 170 ? -9.669 -13.402 4.086 1.00 93.38 170 SER A N 1
ATOM 1398 C CA . SER A 1 170 ? -9.622 -14.309 5.249 1.00 93.38 170 SER A CA 1
ATOM 1399 C C . SER A 1 170 ? -9.924 -13.617 6.577 1.00 93.38 170 SER A C 1
ATOM 1401 O O . SER A 1 170 ? -10.160 -14.299 7.571 1.00 93.38 170 SER A O 1
ATOM 1403 N N . CYS A 1 171 ? -9.882 -12.284 6.633 1.00 93.06 171 CYS A N 1
ATOM 1404 C CA . CYS A 1 171 ? -10.062 -11.520 7.862 1.00 93.06 171 CYS A CA 1
ATOM 1405 C C . CYS A 1 171 ? -11.280 -10.598 7.757 1.00 93.06 171 CYS A C 1
ATOM 1407 O O . CYS A 1 171 ? -11.359 -9.750 6.872 1.00 93.06 171 CYS A O 1
ATOM 1409 N N . THR A 1 172 ? -12.198 -10.719 8.713 1.00 91.31 172 THR A N 1
ATOM 1410 C CA . THR A 1 172 ? -13.447 -9.943 8.751 1.00 91.31 172 THR A CA 1
ATOM 1411 C C . THR A 1 172 ? -13.248 -8.513 9.244 1.00 91.31 172 THR A C 1
ATOM 1413 O O . THR A 1 172 ? -13.940 -7.611 8.787 1.00 91.31 172 THR A O 1
ATOM 1416 N N . ASN A 1 173 ? -12.285 -8.284 10.141 1.00 95.50 173 ASN A N 1
ATOM 1417 C CA . ASN A 1 173 ? -12.015 -6.965 10.708 1.00 95.50 173 ASN A CA 1
ATOM 1418 C C . ASN A 1 173 ? -10.988 -6.184 9.870 1.00 95.50 173 ASN A C 1
ATOM 1420 O O . ASN A 1 173 ? -9.871 -5.914 10.319 1.00 95.50 173 ASN A O 1
ATOM 1424 N N . THR A 1 174 ? -11.327 -5.913 8.606 1.00 97.06 174 THR A N 1
ATOM 1425 C CA . THR A 1 174 ? -10.435 -5.269 7.631 1.00 97.06 174 THR A CA 1
ATOM 1426 C C . THR A 1 174 ? -11.045 -4.003 7.027 1.00 97.06 174 THR A C 1
ATOM 1428 O O . THR A 1 174 ? -12.228 -3.955 6.708 1.00 97.06 174 THR A O 1
ATOM 1431 N N . TYR A 1 175 ? -10.208 -2.986 6.818 1.00 97.94 175 TYR A N 1
ATOM 1432 C CA . TYR A 1 175 ? -10.530 -1.770 6.077 1.00 97.94 175 TYR A CA 1
ATOM 1433 C C . TYR A 1 175 ? -9.539 -1.584 4.930 1.00 97.94 175 TYR A C 1
ATOM 1435 O O . TYR A 1 175 ? -8.329 -1.495 5.154 1.00 97.94 175 TYR A O 1
ATOM 1443 N N . LEU A 1 176 ? -10.042 -1.523 3.697 1.00 97.62 176 LEU A N 1
ATOM 1444 C CA . LEU A 1 176 ? -9.233 -1.297 2.502 1.00 97.62 176 LEU A CA 1
ATOM 1445 C C . LEU A 1 176 ? -9.177 0.199 2.180 1.00 97.62 176 LEU A C 1
ATOM 1447 O O . LEU A 1 176 ? -10.165 0.794 1.761 1.00 97.62 176 LEU A O 1
ATOM 1451 N N . CYS A 1 177 ? -7.999 0.791 2.325 1.00 97.38 177 CYS A N 1
ATOM 1452 C CA . CYS A 1 177 ? -7.730 2.187 2.017 1.00 97.38 177 CYS A CA 1
ATOM 1453 C C . CYS A 1 177 ? -6.966 2.302 0.692 1.00 97.38 177 CYS A C 1
ATOM 1455 O O . CYS A 1 177 ? -5.956 1.623 0.491 1.00 97.38 177 CYS A O 1
ATOM 1457 N N . ARG A 1 178 ? -7.413 3.191 -0.200 1.00 97.12 178 ARG A N 1
ATOM 1458 C CA . ARG A 1 178 ? -6.660 3.565 -1.404 1.00 97.12 178 ARG A CA 1
ATOM 1459 C C . ARG A 1 178 ? -5.835 4.813 -1.136 1.00 97.12 178 ARG A C 1
ATOM 1461 O O . ARG A 1 178 ? -6.352 5.796 -0.609 1.00 97.12 178 ARG A O 1
ATOM 1468 N N . PHE A 1 179 ? -4.579 4.798 -1.560 1.00 96.12 179 PHE A N 1
ATOM 1469 C CA . PHE A 1 179 ? -3.703 5.962 -1.536 1.00 96.12 179 PHE A CA 1
ATOM 1470 C C . PHE A 1 179 ? -4.338 7.147 -2.260 1.00 96.12 179 PHE A C 1
ATOM 1472 O O . PHE A 1 179 ? -4.310 8.265 -1.765 1.00 96.12 179 PHE A O 1
ATOM 1479 N N . GLU A 1 180 ? -4.970 6.891 -3.399 1.00 95.31 180 GLU A N 1
ATOM 1480 C CA . GLU A 1 180 ? -5.629 7.884 -4.235 1.00 95.31 180 GLU A CA 1
ATOM 1481 C C . GLU A 1 180 ? -6.714 8.615 -3.446 1.00 95.31 180 GLU A C 1
ATOM 1483 O O . GLU A 1 180 ? -6.768 9.834 -3.492 1.00 95.31 180 GLU A O 1
ATOM 1488 N N . SER A 1 181 ? -7.498 7.918 -2.623 1.00 95.25 181 SER A N 1
ATOM 1489 C CA . SER A 1 181 ? -8.507 8.551 -1.764 1.00 95.25 181 SER A CA 1
ATOM 1490 C C . SER A 1 181 ? -7.894 9.459 -0.690 1.00 95.25 181 SER A C 1
ATOM 1492 O O . SER A 1 181 ? -8.527 10.422 -0.262 1.00 95.25 181 SER A O 1
ATOM 1494 N N . LEU A 1 182 ? -6.644 9.205 -0.287 1.00 93.88 182 LEU A N 1
ATOM 1495 C CA . LEU A 1 182 ? -5.900 10.064 0.637 1.00 93.88 182 LEU A CA 1
ATOM 1496 C C . LEU A 1 182 ? -5.284 11.294 -0.043 1.00 93.88 182 LEU A C 1
ATOM 1498 O O . LEU A 1 182 ? -4.953 12.256 0.649 1.00 93.88 182 LEU A O 1
ATOM 1502 N N . VAL A 1 183 ? -5.095 11.263 -1.368 1.00 90.56 183 VAL A N 1
ATOM 1503 C CA . VAL A 1 183 ? -4.354 12.300 -2.108 1.00 90.56 183 VAL A CA 1
ATOM 1504 C C . VAL A 1 183 ? -5.131 13.009 -3.210 1.00 90.56 183 VAL A C 1
ATOM 1506 O O . VAL A 1 183 ? -4.611 13.962 -3.777 1.00 90.56 183 VAL A O 1
ATOM 1509 N N . ASP A 1 184 ? -6.342 12.559 -3.531 1.00 85.69 184 ASP A N 1
ATOM 1510 C CA . ASP A 1 184 ? -7.108 13.032 -4.682 1.00 85.69 184 ASP A CA 1
ATOM 1511 C C . ASP A 1 184 ? -7.544 14.495 -4.541 1.00 85.69 184 ASP A C 1
ATOM 1513 O O . ASP A 1 184 ? -6.930 15.408 -5.090 1.00 85.69 184 ASP A O 1
ATOM 1517 N N . ASN A 1 185 ? -8.619 14.725 -3.796 1.00 87.88 185 ASN A N 1
ATOM 1518 C CA . ASN A 1 185 ? -9.112 16.053 -3.492 1.00 87.88 185 ASN A CA 1
ATOM 1519 C C . ASN A 1 185 ? -9.431 16.145 -2.002 1.00 87.88 185 ASN A C 1
ATOM 1521 O O . ASN A 1 185 ? -9.613 15.134 -1.318 1.00 87.88 185 ASN A O 1
ATOM 1525 N N . TYR A 1 186 ? -9.493 17.376 -1.504 1.00 89.50 186 TYR A N 1
ATOM 1526 C CA . TYR A 1 186 ? -9.644 17.646 -0.079 1.00 89.50 186 TYR A CA 1
ATOM 1527 C C . TYR A 1 186 ? -10.884 16.970 0.525 1.00 89.50 186 TYR A C 1
ATOM 1529 O O . TYR A 1 186 ? -10.801 16.381 1.599 1.00 89.50 186 TYR A O 1
ATOM 1537 N N . THR A 1 187 ? -12.010 16.969 -0.192 1.00 93.62 187 THR A N 1
ATOM 1538 C CA . THR A 1 187 ? -13.256 16.332 0.252 1.00 93.62 187 THR A CA 1
ATOM 1539 C C . THR A 1 187 ? -13.120 14.813 0.351 1.00 93.62 187 THR A C 1
ATOM 1541 O O . THR A 1 187 ? -13.482 14.239 1.376 1.00 93.62 187 THR A O 1
ATOM 1544 N N . CYS A 1 188 ? -12.554 14.154 -0.665 1.00 93.81 188 CYS A N 1
ATOM 1545 C CA . CYS A 1 188 ? -12.307 12.709 -0.635 1.00 93.81 188 CYS A CA 1
ATOM 1546 C C . CYS A 1 188 ? -11.340 12.311 0.485 1.00 93.81 188 CYS A C 1
ATOM 1548 O O . CYS A 1 188 ? -11.554 11.295 1.149 1.00 93.81 188 CYS A O 1
ATOM 1550 N N . ASN A 1 189 ? -10.315 13.127 0.740 1.00 94.12 189 ASN A N 1
ATOM 1551 C CA . ASN A 1 189 ? -9.378 12.874 1.825 1.00 94.12 189 ASN A CA 1
ATOM 1552 C C . ASN A 1 189 ? -10.055 12.963 3.202 1.00 94.12 189 ASN A C 1
ATOM 1554 O O . ASN A 1 189 ? -9.892 12.045 4.003 1.00 94.12 189 ASN A O 1
ATOM 1558 N N . ILE A 1 190 ? -10.866 13.999 3.450 1.00 96.62 190 ILE A N 1
ATOM 1559 C CA . ILE A 1 190 ? -11.650 14.134 4.692 1.00 96.62 190 ILE A CA 1
ATOM 1560 C C . ILE A 1 190 ? -12.583 12.940 4.878 1.00 96.62 190 ILE A C 1
ATOM 1562 O O . ILE A 1 190 ? -12.590 12.345 5.953 1.00 96.62 190 ILE A O 1
ATOM 1566 N N . GLN A 1 191 ? -13.330 12.561 3.836 1.00 98.00 191 GLN A N 1
ATOM 1567 C CA . GLN A 1 191 ? -14.244 11.422 3.916 1.00 98.00 191 GLN A CA 1
ATOM 1568 C C . GLN A 1 191 ? -13.489 10.131 4.246 1.00 98.00 191 GLN A C 1
ATOM 1570 O O . GLN A 1 191 ? -13.896 9.397 5.135 1.00 98.00 191 GLN A O 1
ATOM 1575 N N . THR A 1 192 ? -12.333 9.904 3.619 1.00 97.81 192 THR A N 1
ATOM 1576 C CA . THR A 1 192 ? -11.506 8.722 3.904 1.00 97.81 192 THR A CA 1
ATOM 1577 C C . THR A 1 192 ? -11.012 8.699 5.354 1.00 97.81 192 THR A C 1
ATOM 1579 O O . THR A 1 192 ? -10.925 7.628 5.951 1.00 97.81 192 THR A O 1
ATOM 1582 N N . ILE A 1 193 ? -10.688 9.860 5.936 1.00 98.00 193 ILE A N 1
ATOM 1583 C CA . ILE A 1 193 ? -10.297 9.975 7.351 1.00 98.00 193 ILE A CA 1
ATOM 1584 C C . ILE A 1 193 ? -11.493 9.686 8.271 1.00 98.00 193 ILE A C 1
ATOM 1586 O O . ILE A 1 193 ? -11.325 8.981 9.262 1.00 98.00 193 ILE A O 1
ATOM 1590 N N . LEU A 1 194 ? -12.692 10.174 7.939 1.00 98.44 194 LEU A N 1
ATOM 1591 C CA . LEU A 1 194 ? -13.923 9.879 8.687 1.00 98.44 194 LEU A CA 1
ATOM 1592 C C . LEU A 1 194 ? -14.295 8.390 8.625 1.00 98.44 194 LEU A C 1
ATOM 1594 O O . LEU A 1 194 ? -14.672 7.807 9.642 1.00 98.44 194 LEU A O 1
ATOM 1598 N N . ASP A 1 195 ? -14.147 7.762 7.460 1.00 98.44 195 ASP A N 1
ATOM 1599 C CA . ASP A 1 195 ? -14.400 6.332 7.268 1.00 98.44 195 ASP A CA 1
ATOM 1600 C C . ASP A 1 195 ? -13.392 5.485 8.066 1.00 98.44 195 ASP A C 1
ATOM 1602 O O . ASP A 1 195 ? -13.775 4.526 8.738 1.00 98.44 195 ASP A O 1
ATOM 1606 N N . LEU A 1 196 ? -12.110 5.883 8.066 1.00 97.94 196 LEU A N 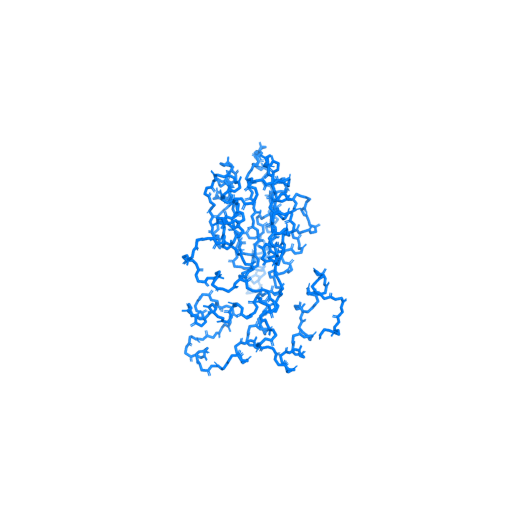1
ATOM 1607 C CA . LEU A 1 196 ? -11.075 5.282 8.915 1.00 97.94 196 LEU A CA 1
ATOM 1608 C C . LEU A 1 196 ? -11.408 5.426 10.403 1.00 97.94 196 LEU A C 1
ATOM 1610 O O . LEU A 1 196 ? -11.310 4.448 11.137 1.00 97.94 196 LEU A O 1
ATOM 1614 N N . ALA A 1 197 ? -11.813 6.615 10.849 1.00 97.81 197 ALA A N 1
ATOM 1615 C CA . ALA A 1 197 ? -12.195 6.864 12.237 1.00 97.81 197 ALA A CA 1
ATOM 1616 C C . ALA A 1 197 ? -13.396 6.006 12.649 1.00 97.81 197 ALA A C 1
ATOM 1618 O O . ALA A 1 197 ? -13.365 5.350 13.685 1.00 97.81 197 ALA A O 1
ATOM 1619 N N . THR A 1 198 ? -14.403 5.910 11.778 1.00 97.94 198 THR A N 1
ATOM 1620 C CA . THR A 1 198 ? -15.575 5.049 11.978 1.00 97.94 198 THR A CA 1
ATOM 1621 C C . THR A 1 198 ? -15.171 3.581 12.113 1.00 97.94 198 THR A C 1
ATOM 1623 O O . THR A 1 198 ? -15.601 2.915 13.050 1.00 97.94 198 THR A O 1
ATOM 1626 N N . PHE A 1 199 ? -14.304 3.077 11.228 1.00 97.62 199 PHE A N 1
ATOM 1627 C CA . PHE A 1 199 ? -13.777 1.710 11.314 1.00 97.62 199 PHE A CA 1
ATOM 1628 C C . PHE A 1 199 ? -12.982 1.465 12.604 1.00 97.62 199 PHE A C 1
ATOM 1630 O O . PHE A 1 199 ? -13.044 0.385 13.195 1.00 97.62 199 PHE A O 1
ATOM 1637 N N . LEU A 1 200 ? -12.231 2.469 13.055 1.00 95.62 200 LEU A N 1
ATOM 1638 C CA . LEU A 1 200 ? -11.460 2.404 14.290 1.00 95.62 200 LEU A CA 1
ATOM 1639 C C . LEU A 1 200 ? -12.305 2.626 15.547 1.00 95.62 200 LEU A C 1
ATOM 1641 O O . LEU A 1 200 ? -11.812 2.319 16.625 1.00 95.62 200 LEU A O 1
ATOM 1645 N N . GLU A 1 201 ? -13.585 2.983 15.408 1.00 95.75 201 GLU A N 1
ATOM 1646 C CA . GLU A 1 201 ? -14.486 3.380 16.503 1.00 95.75 201 GLU A CA 1
ATOM 1647 C C . GLU A 1 201 ? -13.995 4.627 17.256 1.00 95.75 201 GLU A C 1
ATOM 1649 O O . GLU A 1 201 ? -14.224 4.788 18.452 1.00 95.75 201 GLU A O 1
ATOM 1654 N N . GLU A 1 202 ? -13.342 5.535 16.533 1.00 96.00 202 GLU A N 1
ATOM 1655 C CA . GLU A 1 202 ? -12.804 6.786 17.058 1.00 96.00 202 GLU A CA 1
ATOM 1656 C C . GLU A 1 202 ? -13.744 7.948 16.710 1.00 96.00 202 GLU A C 1
ATOM 1658 O O . GLU A 1 202 ? -13.886 8.307 15.534 1.00 96.00 202 GLU A O 1
ATOM 1663 N N . PRO A 1 203 ? -14.427 8.552 17.698 1.00 96.50 203 PRO A N 1
ATOM 1664 C CA . PRO A 1 203 ? -15.389 9.608 17.436 1.00 96.50 203 PRO A CA 1
ATOM 1665 C C . PRO A 1 203 ? -14.666 10.919 17.115 1.00 96.50 203 PRO A C 1
ATOM 1667 O O . PRO A 1 203 ? -14.168 11.609 18.004 1.00 96.50 203 PRO A O 1
ATOM 1670 N N . ILE A 1 204 ? -14.664 11.305 15.840 1.00 97.56 204 ILE A N 1
ATOM 1671 C CA . ILE A 1 204 ? -14.133 12.596 15.391 1.00 97.56 204 ILE A CA 1
ATOM 1672 C C . ILE A 1 204 ? -15.195 13.413 14.657 1.00 97.56 204 ILE A C 1
ATOM 1674 O O . ILE A 1 204 ? -16.126 12.879 14.056 1.00 97.56 204 ILE A O 1
ATOM 1678 N N . THR A 1 205 ? -15.034 14.733 14.673 1.00 98.00 205 THR A N 1
ATOM 1679 C CA . THR A 1 205 ? -15.836 15.644 13.851 1.00 98.00 205 THR A CA 1
ATOM 1680 C C . THR A 1 205 ? -15.197 15.839 12.476 1.00 98.00 205 THR A C 1
ATOM 1682 O O . THR A 1 205 ? -14.002 15.606 12.281 1.00 98.00 205 THR A O 1
ATOM 1685 N N . GLU A 1 206 ? -15.972 16.352 11.518 1.00 97.75 206 GLU A N 1
ATOM 1686 C CA . GLU A 1 206 ? -15.442 16.761 10.211 1.00 97.75 206 GLU A CA 1
ATOM 1687 C C . GLU A 1 206 ? -14.325 17.816 10.345 1.00 97.75 206 GLU A C 1
ATOM 1689 O O . GLU A 1 206 ? -13.373 17.821 9.570 1.00 97.75 206 GLU A O 1
ATOM 1694 N N . GLU A 1 207 ? -14.402 18.697 11.348 1.00 97.88 207 GLU A N 1
ATOM 1695 C CA . GLU A 1 207 ? -13.362 19.694 11.629 1.00 97.88 207 GLU A CA 1
ATOM 1696 C C . GLU A 1 207 ? -12.042 19.049 12.079 1.00 97.88 207 GLU A C 1
ATOM 1698 O O . GLU A 1 207 ? -10.974 19.432 11.599 1.00 97.88 207 GLU A O 1
ATOM 1703 N N . ILE A 1 208 ? -12.097 18.021 12.931 1.00 97.75 208 ILE A N 1
ATOM 1704 C CA . ILE A 1 208 ? -10.905 17.250 13.314 1.00 97.75 208 ILE A CA 1
ATOM 1705 C C . ILE A 1 208 ? -10.326 16.537 12.086 1.00 97.75 208 ILE A C 1
ATOM 1707 O O . ILE A 1 208 ? -9.123 16.629 11.843 1.00 97.75 208 ILE A O 1
ATOM 1711 N N . ALA A 1 209 ? -11.166 15.905 11.260 1.00 97.56 209 ALA A N 1
ATOM 1712 C CA . ALA A 1 209 ? -10.719 15.252 10.028 1.00 97.56 209 ALA A CA 1
ATOM 1713 C C . ALA A 1 209 ? -10.036 16.235 9.055 1.00 97.56 209 ALA A C 1
ATOM 1715 O O . ALA A 1 209 ? -8.990 15.915 8.489 1.00 97.56 209 ALA A O 1
ATOM 1716 N N . LYS A 1 210 ? -10.568 17.459 8.914 1.00 95.88 210 LYS A N 1
ATOM 1717 C CA . LYS A 1 210 ? -9.943 18.564 8.158 1.00 95.88 210 LYS A CA 1
ATOM 1718 C C . LYS A 1 210 ? -8.560 18.919 8.702 1.00 95.88 210 LYS A C 1
ATOM 1720 O O . LYS A 1 210 ? -7.607 19.049 7.934 1.00 95.88 210 LYS A O 1
ATOM 1725 N N . ASN A 1 211 ? -8.428 19.037 10.020 1.00 95.31 211 ASN A N 1
ATOM 1726 C CA . ASN A 1 211 ? -7.147 19.348 10.651 1.00 95.31 211 ASN A CA 1
ATOM 1727 C C . ASN A 1 211 ? -6.119 18.225 10.443 1.00 95.31 211 ASN A C 1
ATOM 1729 O O . ASN A 1 211 ? -4.970 18.518 10.110 1.00 95.31 211 ASN A O 1
ATOM 1733 N N . ILE A 1 212 ? -6.535 16.957 10.558 1.00 95.06 212 ILE A N 1
ATOM 1734 C CA . ILE A 1 212 ? -5.692 15.784 10.270 1.00 95.06 212 ILE A CA 1
ATOM 1735 C C . ILE A 1 212 ? -5.248 15.781 8.805 1.00 95.06 212 ILE A C 1
ATOM 1737 O O . ILE A 1 212 ? -4.069 15.561 8.524 1.00 95.06 212 ILE A O 1
ATOM 1741 N N . ALA A 1 213 ? -6.161 16.046 7.867 1.00 93.00 213 ALA A N 1
ATOM 1742 C CA . ALA A 1 213 ? -5.842 16.162 6.447 1.00 93.00 213 ALA A CA 1
ATOM 1743 C C . ALA A 1 213 ? -4.728 17.196 6.223 1.00 93.00 213 ALA A C 1
ATOM 1745 O O . ALA A 1 213 ? -3.675 16.878 5.670 1.00 93.00 213 ALA A O 1
ATOM 1746 N N . ILE A 1 214 ? -4.907 18.418 6.731 1.00 90.69 214 ILE A N 1
ATOM 1747 C CA . ILE A 1 214 ? -3.938 19.512 6.575 1.00 90.69 214 ILE A CA 1
ATOM 1748 C C . ILE A 1 214 ? -2.580 19.156 7.203 1.00 90.69 214 ILE A C 1
ATOM 1750 O O . ILE A 1 214 ? -1.534 19.345 6.571 1.00 90.69 214 ILE A O 1
ATOM 1754 N N . SER A 1 215 ? -2.569 18.632 8.432 1.00 90.19 215 SER A N 1
ATOM 1755 C CA . SER A 1 215 ? -1.328 18.335 9.159 1.00 90.19 215 SER A CA 1
ATOM 1756 C C . SER A 1 215 ? -0.556 17.154 8.562 1.00 90.19 215 SER A C 1
ATOM 1758 O O . SER A 1 215 ? 0.678 17.159 8.581 1.00 90.19 215 SER A O 1
ATOM 1760 N N . SER A 1 216 ? -1.259 16.187 7.962 1.00 87.94 216 SER A N 1
ATOM 1761 C CA . SER A 1 216 ? -0.651 15.006 7.336 1.00 87.94 216 SER A CA 1
ATOM 1762 C C . SER A 1 216 ? 0.135 15.342 6.068 1.00 87.94 216 SER A C 1
ATOM 1764 O O . SER A 1 216 ? 1.150 14.707 5.784 1.00 87.94 216 SER A O 1
ATOM 1766 N N . TRP A 1 217 ? -0.277 16.387 5.347 1.00 79.06 217 TRP A N 1
ATOM 1767 C CA . TRP A 1 217 ? 0.440 16.926 4.185 1.00 79.06 217 TRP A CA 1
ATOM 1768 C C . TRP A 1 217 ? 1.484 17.987 4.551 1.00 79.06 217 TRP A C 1
ATOM 1770 O O . TRP A 1 217 ? 2.494 18.144 3.862 1.00 79.06 217 TRP A O 1
ATOM 1780 N N . GLY A 1 218 ? 1.253 18.724 5.641 1.00 58.66 218 GLY A N 1
ATOM 1781 C CA . GLY A 1 218 ? 2.028 19.908 6.018 1.00 58.66 218 GLY A CA 1
ATOM 1782 C C . GLY A 1 218 ? 3.458 19.637 6.493 1.00 58.66 218 GLY A C 1
ATOM 1783 O O . GLY A 1 218 ? 4.288 20.552 6.496 1.00 58.66 218 GLY A O 1
ATOM 1784 N N . ASN A 1 219 ? 3.800 18.398 6.859 1.00 56.16 219 ASN A N 1
ATOM 1785 C CA . ASN A 1 219 ? 5.146 18.067 7.319 1.00 56.16 219 ASN A CA 1
ATOM 1786 C C . ASN A 1 219 ? 6.086 17.828 6.120 1.00 56.16 219 ASN A C 1
ATOM 1788 O O . ASN A 1 219 ? 6.407 16.694 5.760 1.00 56.16 219 ASN A O 1
ATOM 1792 N N . LYS A 1 220 ? 6.559 18.928 5.510 1.00 52.44 220 LYS A N 1
ATOM 1793 C CA . LYS A 1 220 ? 7.483 19.008 4.348 1.00 52.44 220 LYS A CA 1
ATOM 1794 C C . LYS A 1 220 ? 8.797 18.206 4.474 1.00 52.44 220 LYS A C 1
ATOM 1796 O O . LYS A 1 220 ? 9.637 18.261 3.581 1.00 52.44 220 LYS A O 1
ATOM 1801 N N . LYS A 1 221 ? 9.019 17.493 5.580 1.00 50.50 221 LYS A N 1
ATOM 1802 C CA . LYS A 1 221 ? 10.251 16.752 5.876 1.00 50.50 221 LYS A CA 1
ATOM 1803 C C . LYS A 1 221 ? 10.404 15.454 5.083 1.00 50.50 221 LYS A C 1
ATOM 1805 O O . LYS A 1 221 ? 11.527 14.991 4.919 1.00 50.50 221 LYS A O 1
ATOM 1810 N N . SER A 1 222 ? 9.322 14.856 4.582 1.00 54.41 222 SER A N 1
ATOM 1811 C CA . SER A 1 222 ? 9.429 13.637 3.772 1.00 54.41 222 SER A CA 1
ATOM 1812 C C . SER A 1 222 ? 9.385 13.974 2.283 1.00 54.41 222 SER A C 1
ATOM 1814 O O . SER A 1 222 ? 8.340 14.315 1.731 1.00 54.41 222 SER A O 1
ATOM 1816 N N . TRP A 1 223 ? 10.531 13.792 1.619 1.00 53.78 223 TRP A N 1
ATOM 1817 C CA . TRP A 1 223 ? 10.682 13.818 0.156 1.00 53.78 223 TRP A CA 1
ATOM 1818 C C . TRP A 1 223 ? 9.645 12.951 -0.574 1.00 53.78 223 TRP A C 1
ATOM 1820 O O . TRP A 1 223 ? 9.284 13.229 -1.713 1.00 53.78 223 TRP A O 1
ATOM 1830 N N . THR A 1 224 ? 9.126 11.916 0.091 1.00 55.91 224 THR A N 1
ATOM 1831 C CA . THR A 1 224 ? 8.105 11.007 -0.446 1.00 55.91 224 THR A CA 1
ATOM 1832 C C . THR A 1 224 ? 6.772 11.716 -0.733 1.00 55.91 224 THR A C 1
ATOM 1834 O O . THR A 1 224 ? 6.013 11.246 -1.575 1.00 55.91 224 THR A O 1
ATOM 1837 N N . PHE A 1 225 ? 6.500 12.859 -0.090 1.00 55.09 225 PHE A N 1
ATOM 1838 C CA . PHE A 1 225 ? 5.297 13.678 -0.315 1.00 55.09 225 PHE A CA 1
ATOM 1839 C C . PHE A 1 225 ? 5.519 14.850 -1.260 1.00 55.09 225 PHE A C 1
ATOM 1841 O O . PHE A 1 225 ? 4.584 15.595 -1.528 1.00 55.09 225 PHE A O 1
ATOM 1848 N N . PHE A 1 226 ? 6.737 15.027 -1.777 1.00 44.84 226 PHE A N 1
ATOM 1849 C CA . PHE A 1 226 ? 7.097 16.234 -2.521 1.00 44.84 226 PHE A CA 1
ATOM 1850 C C . PHE A 1 226 ? 6.315 16.395 -3.836 1.00 44.84 226 PHE A C 1
ATOM 1852 O O . PHE A 1 226 ? 6.284 17.483 -4.401 1.00 44.84 226 PHE A O 1
ATOM 1859 N N . ARG A 1 227 ? 5.656 15.331 -4.318 1.00 57.41 227 ARG A N 1
ATOM 1860 C CA . ARG A 1 227 ? 4.703 15.427 -5.433 1.00 57.41 227 ARG A CA 1
ATOM 1861 C C . ARG A 1 227 ? 3.311 14.904 -5.100 1.00 57.41 227 ARG A C 1
ATOM 1863 O O . ARG A 1 227 ? 2.356 15.508 -5.559 1.00 57.41 227 ARG A O 1
ATOM 1870 N N . GLY A 1 228 ? 3.172 13.831 -4.310 1.00 59.84 228 GLY A N 1
ATOM 1871 C CA . GLY A 1 228 ? 1.856 13.323 -3.879 1.00 59.84 228 GLY A CA 1
ATOM 1872 C C . GLY A 1 228 ? 0.881 13.013 -5.023 1.00 59.84 228 GLY A C 1
ATOM 1873 O O . GLY A 1 228 ? -0.309 12.866 -4.783 1.00 59.84 228 GLY A O 1
ATOM 1874 N N . THR A 1 229 ? 1.371 12.943 -6.262 1.00 73.31 229 THR A N 1
ATOM 1875 C CA . THR A 1 229 ? 0.533 12.872 -7.449 1.00 73.31 229 THR A CA 1
ATOM 1876 C C . THR A 1 229 ? 0.095 11.436 -7.703 1.00 73.31 229 THR A C 1
ATOM 1878 O O . THR A 1 229 ? 0.877 10.485 -7.576 1.00 73.31 229 THR A O 1
ATOM 1881 N N . LYS A 1 230 ? -1.177 11.291 -8.068 1.00 82.69 230 LYS A N 1
ATOM 1882 C CA . LYS A 1 230 ? -1.692 10.124 -8.786 1.00 82.69 230 LYS A CA 1
ATOM 1883 C C . LYS A 1 230 ? -1.318 10.227 -10.268 1.00 82.69 230 LYS A C 1
ATOM 1885 O O . LYS A 1 230 ? -0.980 11.318 -10.732 1.00 82.69 230 LYS A O 1
ATOM 1890 N N . THR A 1 231 ? -1.380 9.106 -10.982 1.00 88.12 231 THR A N 1
ATOM 1891 C CA . THR A 1 231 ? -1.225 9.013 -12.446 1.00 88.12 231 THR A CA 1
ATOM 1892 C C . THR A 1 231 ? 0.105 9.544 -12.986 1.00 88.12 231 THR A C 1
ATOM 1894 O O . THR A 1 231 ? 0.185 9.957 -14.140 1.00 88.12 231 THR A O 1
ATOM 1897 N N . ARG A 1 232 ? 1.168 9.539 -12.174 1.00 89.38 232 ARG A N 1
ATOM 1898 C CA . ARG A 1 232 ? 2.502 9.977 -12.618 1.00 89.38 232 ARG A CA 1
ATOM 1899 C C . ARG A 1 232 ? 3.104 8.992 -13.611 1.00 89.38 232 ARG A C 1
ATOM 1901 O O . ARG A 1 232 ? 3.896 9.381 -14.461 1.00 89.38 232 ARG A O 1
ATOM 1908 N N . TRP A 1 233 ? 2.709 7.727 -13.513 1.00 95.25 233 TRP A N 1
ATOM 1909 C CA . TRP A 1 233 ? 3.155 6.673 -14.413 1.00 95.25 233 TRP A CA 1
ATOM 1910 C C . TRP A 1 233 ? 2.989 7.004 -15.902 1.00 95.25 233 TRP A C 1
ATOM 1912 O O . TRP A 1 233 ? 3.799 6.536 -16.692 1.00 95.25 233 TRP A O 1
ATOM 1922 N N . ILE A 1 234 ? 2.027 7.854 -16.283 1.00 95.88 234 ILE A N 1
ATOM 1923 C CA . ILE A 1 234 ? 1.800 8.276 -17.677 1.00 95.88 234 ILE A CA 1
ATOM 1924 C C . ILE A 1 234 ? 3.052 8.928 -18.291 1.00 95.88 234 ILE A C 1
ATOM 1926 O O . ILE A 1 234 ? 3.300 8.784 -19.482 1.00 95.88 234 ILE A O 1
ATOM 1930 N N . GLU A 1 235 ? 3.868 9.616 -17.488 1.00 95.38 235 GLU A N 1
ATOM 1931 C CA . GLU A 1 235 ? 5.103 10.266 -17.954 1.00 95.38 235 GLU A CA 1
ATOM 1932 C C . GLU A 1 235 ? 6.229 9.260 -18.250 1.00 95.38 235 GLU A C 1
ATOM 1934 O O . GLU A 1 235 ? 7.126 9.543 -19.042 1.00 95.38 235 GLU A O 1
ATOM 1939 N N . ASP A 1 236 ? 6.199 8.102 -17.588 1.00 96.31 236 ASP A N 1
ATOM 1940 C CA . ASP A 1 236 ? 7.270 7.102 -17.584 1.00 96.31 236 ASP A CA 1
ATOM 1941 C C . ASP A 1 236 ? 6.924 5.850 -18.427 1.00 96.31 236 ASP A C 1
ATOM 1943 O O . ASP A 1 236 ? 7.804 5.038 -18.726 1.00 96.31 236 ASP A O 1
ATOM 1947 N N . PHE A 1 237 ? 5.648 5.655 -18.779 1.00 97.38 237 PHE A N 1
ATOM 1948 C CA . PHE A 1 237 ? 5.144 4.474 -19.482 1.00 97.38 237 PHE A CA 1
ATOM 1949 C C . PHE A 1 237 ? 4.924 4.796 -20.961 1.00 97.38 237 PHE A C 1
ATOM 1951 O O . PHE A 1 237 ? 3.909 5.377 -21.339 1.00 97.38 237 PHE A O 1
ATOM 1958 N N . ASP A 1 238 ? 5.866 4.376 -21.803 1.00 97.31 238 ASP A N 1
ATOM 1959 C CA . ASP A 1 238 ? 5.659 4.340 -23.251 1.00 97.31 238 ASP A CA 1
ATOM 1960 C C . ASP A 1 238 ? 4.892 3.080 -23.691 1.00 97.31 238 ASP A C 1
ATOM 1962 O O . ASP A 1 238 ? 4.609 2.195 -22.881 1.00 97.31 238 ASP A O 1
ATOM 1966 N N . GLU A 1 239 ? 4.560 2.991 -24.982 1.00 97.56 239 GLU A N 1
ATOM 1967 C CA . GLU A 1 239 ? 3.800 1.870 -25.560 1.00 97.56 239 GLU A CA 1
ATOM 1968 C C . GLU A 1 239 ? 4.413 0.504 -25.215 1.00 97.56 239 GLU A C 1
ATOM 1970 O O . GLU A 1 239 ? 3.701 -0.423 -24.838 1.00 97.56 239 GLU A O 1
ATOM 1975 N N . GLU A 1 240 ? 5.745 0.392 -25.239 1.00 97.81 240 GLU A N 1
ATOM 1976 C CA . GLU A 1 240 ? 6.425 -0.865 -24.921 1.00 97.81 240 GLU A CA 1
ATOM 1977 C C . GLU A 1 240 ? 6.263 -1.248 -23.441 1.00 97.81 240 GLU A C 1
ATOM 1979 O O . GLU A 1 240 ? 6.052 -2.419 -23.113 1.00 97.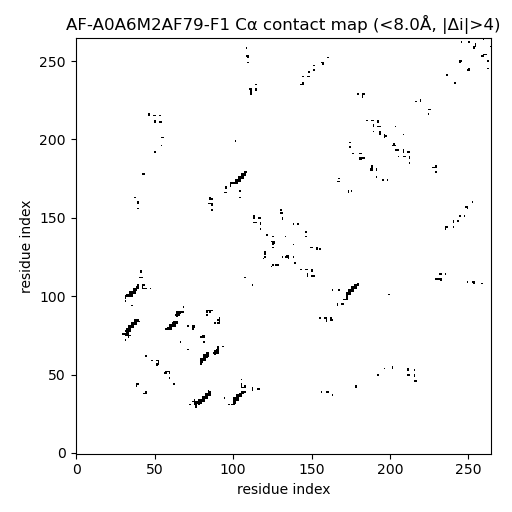81 240 GLU A O 1
ATOM 1984 N N . ILE A 1 241 ? 6.369 -0.282 -22.521 1.00 98.25 241 ILE A N 1
ATOM 1985 C CA . ILE A 1 241 ? 6.138 -0.528 -21.091 1.00 98.25 241 ILE A CA 1
ATOM 1986 C C . ILE A 1 241 ? 4.671 -0.853 -20.818 1.00 98.25 241 ILE A C 1
ATOM 1988 O O . ILE A 1 241 ? 4.396 -1.728 -19.995 1.00 98.25 241 ILE A O 1
ATOM 1992 N N . ILE A 1 242 ? 3.739 -0.186 -21.500 1.00 98.00 242 ILE A N 1
ATOM 1993 C CA . ILE A 1 242 ? 2.305 -0.468 -21.392 1.00 98.00 242 ILE A CA 1
ATOM 1994 C C . ILE A 1 242 ? 2.027 -1.908 -21.822 1.00 98.00 242 ILE A C 1
ATOM 1996 O O . ILE A 1 242 ? 1.400 -2.651 -21.066 1.00 98.00 242 ILE A O 1
ATOM 2000 N N . ASP A 1 243 ? 2.549 -2.337 -22.971 1.00 97.69 243 ASP A N 1
ATOM 2001 C CA . ASP A 1 243 ? 2.391 -3.708 -23.459 1.00 97.69 243 ASP A CA 1
ATOM 2002 C C . ASP A 1 243 ? 2.995 -4.727 -22.488 1.00 97.69 243 ASP A C 1
ATOM 2004 O O . ASP A 1 243 ? 2.370 -5.744 -22.164 1.00 97.69 243 ASP A O 1
ATOM 2008 N N . LEU A 1 244 ? 4.188 -4.446 -21.956 1.00 97.50 244 LEU A N 1
ATOM 2009 C CA . LEU A 1 244 ? 4.810 -5.298 -20.944 1.00 97.50 244 LEU A CA 1
ATOM 2010 C C . LEU A 1 244 ? 3.951 -5.384 -19.675 1.00 97.50 244 LEU A C 1
ATOM 2012 O O . LEU A 1 244 ? 3.757 -6.473 -19.133 1.00 97.50 244 LEU A O 1
ATOM 2016 N N . PHE A 1 245 ? 3.420 -4.255 -19.202 1.00 97.62 245 PHE A N 1
ATOM 2017 C CA . PHE A 1 245 ? 2.578 -4.201 -18.012 1.00 97.62 245 PHE A CA 1
ATOM 2018 C C . PHE A 1 245 ? 1.257 -4.945 -18.232 1.00 97.62 245 PHE A C 1
ATOM 2020 O O . PHE A 1 245 ? 0.861 -5.728 -17.371 1.00 97.62 245 PHE A O 1
ATOM 2027 N N . LYS A 1 246 ? 0.585 -4.762 -19.376 1.00 97.00 246 LYS A N 1
ATOM 2028 C CA . LYS A 1 246 ? -0.688 -5.436 -19.700 1.00 97.00 246 LYS A CA 1
ATOM 2029 C C . LYS A 1 246 ? -0.556 -6.961 -19.698 1.00 97.00 246 LYS A C 1
ATOM 2031 O O . LYS A 1 246 ? -1.484 -7.652 -19.272 1.00 97.00 246 LYS A O 1
ATOM 2036 N N . ASN A 1 247 ? 0.611 -7.469 -20.096 1.00 96.44 247 ASN A N 1
ATOM 2037 C CA . ASN A 1 247 ? 0.956 -8.892 -20.052 1.00 96.44 247 ASN A CA 1
ATOM 2038 C C . ASN A 1 247 ? 1.447 -9.375 -18.669 1.00 96.44 247 ASN A C 1
ATOM 2040 O O . ASN A 1 247 ? 1.618 -10.577 -18.459 1.00 96.44 247 ASN A O 1
ATOM 2044 N N . ASN A 1 248 ? 1.665 -8.470 -17.712 1.00 96.06 248 ASN A N 1
ATOM 2045 C CA . ASN A 1 248 ? 2.105 -8.781 -16.354 1.00 96.06 248 ASN A CA 1
ATOM 2046 C C . ASN A 1 248 ? 0.917 -9.132 -15.435 1.00 96.06 248 ASN A C 1
ATOM 2048 O O . ASN A 1 248 ? -0.193 -8.621 -15.581 1.00 96.06 248 ASN A O 1
ATOM 2052 N N . GLU A 1 249 ? 1.144 -9.963 -14.413 1.00 96.00 249 GLU A N 1
ATOM 2053 C CA . GLU A 1 249 ? 0.103 -10.307 -13.432 1.00 96.00 249 GLU A CA 1
ATOM 2054 C C . GLU A 1 249 ? -0.388 -9.110 -12.605 1.00 96.00 249 GLU A C 1
ATOM 2056 O O . GLU A 1 249 ? -1.522 -9.126 -12.121 1.00 96.00 249 GLU A O 1
ATOM 2061 N N . LEU A 1 250 ? 0.418 -8.052 -12.471 1.00 95.94 250 LEU A N 1
ATOM 2062 C CA . LEU A 1 250 ? 0.007 -6.806 -11.819 1.00 95.94 250 LEU A CA 1
ATOM 2063 C C . LEU A 1 250 ? -1.168 -6.124 -12.529 1.00 95.94 250 LEU A C 1
ATOM 2065 O O . LEU A 1 250 ? -1.989 -5.500 -11.860 1.00 95.94 250 LEU A O 1
ATOM 2069 N N . ASN A 1 251 ? -1.321 -6.298 -13.844 1.00 96.94 251 ASN A N 1
ATOM 2070 C CA . ASN A 1 251 ? -2.476 -5.777 -14.574 1.00 96.94 251 ASN A CA 1
ATOM 2071 C C . ASN A 1 251 ? -3.792 -6.428 -14.119 1.00 96.94 251 ASN A C 1
ATOM 2073 O O . ASN A 1 251 ? -4.808 -5.753 -13.965 1.00 96.94 251 ASN A O 1
ATOM 2077 N N . LYS A 1 252 ? -3.765 -7.719 -13.759 1.00 96.31 252 LYS A N 1
ATOM 2078 C CA . LYS A 1 252 ? -4.936 -8.382 -13.163 1.00 96.31 252 LYS A CA 1
ATOM 2079 C C . LYS A 1 252 ? -5.333 -7.719 -11.843 1.00 96.31 252 LYS A C 1
ATOM 2081 O O . LYS A 1 252 ? -6.521 -7.556 -11.589 1.00 96.31 252 LYS A O 1
ATOM 2086 N N . LYS A 1 253 ? -4.357 -7.306 -11.021 1.00 95.88 253 LYS A N 1
ATOM 2087 C CA . LYS A 1 253 ? -4.611 -6.582 -9.759 1.00 95.88 253 LYS A CA 1
ATOM 2088 C C . LYS A 1 253 ? -5.204 -5.209 -9.994 1.00 95.88 253 LYS A C 1
ATOM 2090 O O . LYS A 1 253 ? -6.077 -4.784 -9.247 1.00 95.88 253 LYS A O 1
ATOM 2095 N N . LEU A 1 254 ? -4.760 -4.552 -11.051 1.00 95.75 254 LEU A N 1
ATOM 2096 C CA . LEU A 1 254 ? -5.229 -3.238 -11.440 1.00 95.75 254 LEU A CA 1
ATOM 2097 C C . LEU A 1 254 ? -6.732 -3.250 -11.773 1.00 95.75 254 LEU A C 1
ATOM 2099 O O . LEU A 1 254 ? -7.487 -2.431 -11.248 1.00 95.75 254 LEU A O 1
ATOM 2103 N N . ILE A 1 255 ? -7.177 -4.259 -12.529 1.00 96.69 255 ILE A N 1
ATOM 2104 C CA . ILE A 1 255 ? -8.599 -4.496 -12.819 1.00 96.69 255 ILE A CA 1
ATOM 2105 C C . ILE A 1 255 ? -9.352 -4.978 -11.572 1.00 96.69 255 ILE A C 1
ATOM 2107 O O . ILE A 1 255 ? -10.397 -4.434 -11.225 1.00 96.69 255 ILE A O 1
ATOM 2111 N N . GLN A 1 256 ? -8.813 -5.974 -10.860 1.00 95.75 256 GLN A N 1
ATOM 2112 C CA . GLN A 1 256 ? -9.441 -6.559 -9.667 1.00 95.75 256 GLN A CA 1
ATOM 2113 C C . GLN A 1 256 ? -9.732 -5.504 -8.593 1.00 95.75 256 GLN A C 1
ATOM 2115 O O . GLN A 1 256 ? -10.770 -5.553 -7.938 1.00 95.75 256 GLN A O 1
ATOM 2120 N N . TRP A 1 257 ? -8.818 -4.556 -8.396 1.00 94.25 257 TRP A N 1
ATOM 2121 C CA . TRP A 1 257 ? -8.967 -3.483 -7.418 1.00 94.25 257 TRP A CA 1
ATOM 2122 C C . TRP A 1 257 ? -9.654 -2.248 -8.008 1.00 94.25 257 TRP A C 1
ATOM 2124 O O . TRP A 1 257 ? -9.731 -1.228 -7.336 1.00 94.25 257 TRP A O 1
ATOM 2134 N N . GLY A 1 258 ? -10.193 -2.317 -9.228 1.00 95.75 258 GLY A N 1
ATOM 2135 C CA . GLY A 1 258 ? -10.998 -1.255 -9.829 1.00 95.75 258 GLY A CA 1
ATOM 2136 C C . GLY A 1 258 ? -10.231 0.047 -10.044 1.00 95.75 258 GLY A C 1
ATOM 2137 O O . GLY A 1 258 ? -10.786 1.118 -9.797 1.00 95.75 258 GLY A O 1
ATOM 2138 N N . TYR A 1 259 ? -8.952 -0.038 -10.413 1.00 95.56 259 TYR A N 1
ATOM 2139 C CA . TYR A 1 259 ? -8.224 1.099 -10.988 1.00 95.56 259 TYR A CA 1
ATOM 2140 C C . TYR A 1 259 ? -8.540 1.254 -12.473 1.00 95.56 259 TYR A C 1
ATOM 2142 O O . TYR A 1 259 ? -8.587 2.373 -12.963 1.00 95.56 259 TYR A O 1
ATOM 2150 N N . GLU A 1 260 ? -8.804 0.141 -13.161 1.00 96.69 260 GLU A N 1
ATOM 2151 C CA . GLU A 1 260 ? -9.258 0.111 -14.552 1.00 96.69 260 GLU A CA 1
ATOM 2152 C C . GLU A 1 260 ? -10.380 -0.911 -14.696 1.00 96.69 260 GLU A C 1
ATOM 2154 O O . GLU A 1 260 ? -10.527 -1.827 -13.882 1.00 96.69 260 GLU A O 1
ATOM 2159 N N . LYS A 1 261 ? -11.188 -0.753 -15.742 1.00 96.12 261 LYS A N 1
ATOM 2160 C CA . LYS A 1 261 ? -12.309 -1.655 -16.023 1.00 96.12 261 LYS A CA 1
ATOM 2161 C C . LYS A 1 261 ? -11.866 -2.929 -16.745 1.00 96.12 261 LYS A C 1
ATOM 2163 O O . LYS A 1 261 ? -12.407 -4.002 -16.492 1.00 96.12 261 LYS A O 1
ATOM 2168 N N . ASP A 1 262 ? -10.926 -2.792 -17.671 1.00 95.75 262 ASP A N 1
ATOM 2169 C CA . ASP A 1 262 ? -10.432 -3.852 -18.548 1.00 95.75 262 ASP A CA 1
ATOM 2170 C C . ASP A 1 262 ? -9.031 -3.488 -19.078 1.00 95.75 262 ASP A C 1
ATOM 2172 O O . ASP A 1 262 ? -8.375 -2.622 -18.514 1.00 95.75 262 ASP A O 1
ATOM 2176 N N . ASN A 1 263 ? -8.542 -4.165 -20.122 1.00 93.69 263 ASN A N 1
ATOM 2177 C CA . ASN A 1 263 ? -7.204 -3.944 -20.690 1.00 93.69 263 ASN A CA 1
ATOM 2178 C C . ASN A 1 263 ? -7.121 -2.774 -21.695 1.00 93.69 263 ASN A C 1
ATOM 2180 O O . ASN A 1 263 ? -6.055 -2.566 -22.280 1.00 93.69 263 ASN A O 1
ATOM 2184 N N . ASN A 1 264 ? -8.207 -2.032 -21.936 1.00 92.56 264 ASN A N 1
ATOM 2185 C CA . ASN A 1 264 ? -8.273 -0.948 -22.927 1.00 92.56 264 ASN A CA 1
ATOM 2186 C C . ASN A 1 264 ? -8.020 0.442 -22.322 1.00 92.56 264 ASN A C 1
ATOM 2188 O O . ASN A 1 264 ? -8.632 1.421 -22.750 1.00 92.56 264 ASN A O 1
ATOM 2192 N N . TRP A 1 265 ? -7.142 0.516 -21.325 1.00 89.38 265 TRP A N 1
ATOM 2193 C CA . TRP A 1 265 ? -6.601 1.769 -20.802 1.00 89.38 265 TRP A CA 1
ATOM 2194 C C . TRP A 1 265 ? -5.314 2.178 -21.517 1.00 89.38 265 TRP A C 1
ATOM 2196 O O . TRP A 1 265 ? -4.640 1.280 -22.088 1.00 89.38 265 TRP A O 1
#

Foldseek 3Di:
DVPPVVVVVVVVVVVVVVPPPVPPPPDPPQDFLAEEEEEAPLLCLLLVQLLVCLLVVDHADDPDQEDDLVRVCVCRSVNHYYYYYQLSHPCLVVVLVNLPHAYEYEDEQVLVSLLSVLVVCLPVNCVVVCQLVDHRVRSVPDDLLRSSVSVLPGCRRVVRLVSSVCCVVNHPNYDYHYLCLCQPDLVSNLVSSVVVCVSSVHDDDSVSSSVSSCVSQVPPPDPSSVPSDDPPSVVRDDPVNLVSVLPGVSVVVCCVVPVDVHSPD